Protein AF-A0A972QVD1-F1 (afdb_monomer_lite)

Sequence (262 aa):
MNQEILQELKSWFVEYVATFKTGKADYDGDIVLKEDHTKRVCQEMLYIGENLDLTKSDLQLAEVMALFHDVGRFEQYARYGTFADRVSVNHAEFGVQILKEKQTLNNLGNEDQELIFRAIAYHNRQFLPKDESERCLYFSKLLRDADKLDIWKVFTDSYIDGANLSKAVIHGLQDTSGISDTLYNDLIRGNVANYADAKNLNDFKLLQTGWVYDVNFIPTFRRIQERGYLIATRNALPQSAQIDEIFKVTESYLKAHIQNVQ

Foldseek 3Di:
DDVVLLVLLVVVLVVLLVVLDDVDCVLVVVSVLVQVLLVQLLVQLLLQCVVVVHDPVVNSLLSSLSNQLQSLVSVQCVVPVAPQCVVTNDSLLSSLVVCVVVVSCVVDDPVSNVLSSLLSNLLPDLDDDPPDDPSSVVSNLSSNLSSLLSLLVVVLVCLVVVPDDDCRNLVVFAADDDEFPQLLVQLLVLHQDDPVRQRHPLNVLSNSLSCLSSRDGLSSLVSCVVVVSLVSSLVSHDDDPSSVSSSVSSVVSSVVSNVVPD

Secondary structure (DSSP, 8-state):
--HHHHHHHHHHHHHHHHTT--S-HHHHHHHHHHHHHHHHHHHHHHHHHHTTT--HHHHHHHHHHHHHTTHHHHHHHHHHS---GGGS--HHHHHHHHHHHTTTTTTS-HHHHHHHHHHHHHTT-SS--SSS-HHHHHHHHHHHHHHHHHHHHHHHHHHHHT----TTTTTT-B--S---HHHHHHHHTTPPPPGGG--BHHHHHHHHHHGGGG---HHHHHHHHHHTHHHHHHHTS---HHHHHHHHHHHHHHHHHHHTT-

Structure (mmCIF, N/CA/C/O backbone):
data_AF-A0A972QVD1-F1
#
_entry.id   AF-A0A972QVD1-F1
#
loop_
_atom_site.group_PDB
_atom_site.id
_atom_site.type_symbol
_atom_site.label_atom_id
_atom_site.label_alt_id
_atom_site.label_comp_id
_atom_site.label_asym_id
_atom_site.label_entity_id
_atom_site.label_seq_id
_atom_site.pdbx_PDB_ins_code
_atom_site.Cartn_x
_atom_site.Cartn_y
_atom_site.Cartn_z
_atom_site.occupancy
_atom_site.B_iso_or_equiv
_atom_site.auth_seq_id
_atom_site.auth_comp_id
_atom_site.auth_asym_id
_atom_site.auth_atom_id
_atom_site.pdbx_PDB_model_num
ATOM 1 N N . MET A 1 1 ? -9.506 11.525 18.978 1.00 82.06 1 MET A N 1
ATOM 2 C CA . MET A 1 1 ? -9.427 10.204 19.650 1.00 82.06 1 MET A CA 1
ATOM 3 C C . MET A 1 1 ? -8.487 10.287 20.858 1.00 82.06 1 MET A C 1
ATOM 5 O O . MET A 1 1 ? -7.487 10.990 20.777 1.00 82.06 1 MET A O 1
ATOM 9 N N . ASN A 1 2 ? -8.783 9.652 21.999 1.00 83.12 2 ASN A N 1
ATOM 10 C CA . ASN A 1 2 ? -7.832 9.635 23.127 1.00 83.12 2 ASN A CA 1
ATOM 11 C C . ASN A 1 2 ? -6.737 8.562 22.899 1.00 83.12 2 ASN A C 1
ATOM 13 O O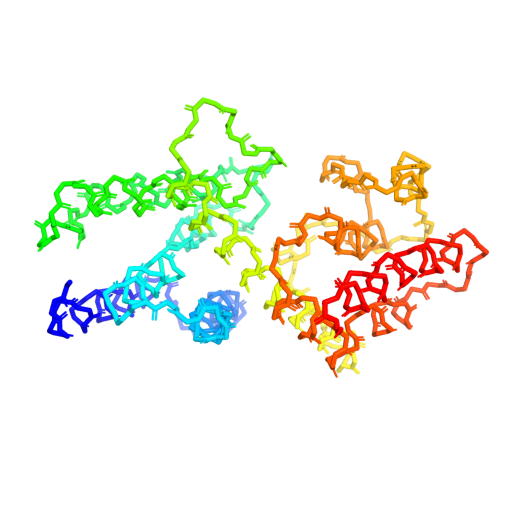 . ASN A 1 2 ? -6.857 7.720 22.012 1.00 83.12 2 ASN A O 1
ATOM 17 N N . GLN A 1 3 ? -5.630 8.614 23.650 1.00 86.69 3 GLN A N 1
ATOM 18 C CA . GLN A 1 3 ? -4.538 7.637 23.484 1.00 86.69 3 GLN A CA 1
ATOM 19 C C . GLN A 1 3 ? -4.921 6.219 23.922 1.00 86.69 3 GLN A C 1
ATOM 21 O O . GLN A 1 3 ? -4.362 5.264 23.399 1.00 86.69 3 GLN A O 1
ATOM 26 N N . GLU A 1 4 ? -5.861 6.090 24.854 1.00 92.12 4 GLU A N 1
ATOM 27 C CA . GLU A 1 4 ? -6.334 4.806 25.370 1.00 92.12 4 GLU A CA 1
ATOM 28 C C . GLU A 1 4 ? -7.036 3.989 24.280 1.00 92.12 4 GLU A C 1
ATOM 30 O O . GLU A 1 4 ? -6.610 2.871 24.008 1.00 92.12 4 GLU A O 1
ATOM 35 N N . ILE A 1 5 ? -7.982 4.593 23.547 1.00 94.00 5 ILE A N 1
ATOM 36 C CA . ILE A 1 5 ? -8.668 3.940 22.420 1.00 94.00 5 ILE A CA 1
ATOM 37 C C . ILE A 1 5 ? -7.660 3.475 21.364 1.00 94.00 5 ILE A C 1
ATOM 39 O O . ILE A 1 5 ? -7.741 2.355 20.875 1.00 94.00 5 ILE A O 1
ATOM 43 N N . LEU A 1 6 ? -6.665 4.299 21.024 1.00 94.38 6 LEU A N 1
ATOM 44 C CA . LEU A 1 6 ? -5.639 3.896 20.058 1.00 94.38 6 LEU A CA 1
ATOM 45 C C . LEU A 1 6 ? -4.852 2.659 20.529 1.00 94.38 6 LEU A C 1
ATOM 47 O O . LEU A 1 6 ? -4.515 1.806 19.710 1.00 94.38 6 LEU A O 1
ATOM 51 N N . GLN A 1 7 ? -4.560 2.545 21.828 1.00 95.69 7 GLN A N 1
ATOM 52 C CA . GLN A 1 7 ? -3.888 1.361 22.367 1.00 95.69 7 GLN A CA 1
ATOM 53 C C . GLN A 1 7 ? -4.800 0.134 22.384 1.00 95.69 7 GLN A C 1
ATOM 55 O O . GLN A 1 7 ? -4.336 -0.956 22.062 1.00 95.69 7 GLN A O 1
ATOM 60 N N . GLU A 1 8 ? -6.090 0.294 22.681 1.00 96.81 8 GLU A N 1
ATOM 61 C CA . GLU A 1 8 ? -7.075 -0.789 22.562 1.00 96.81 8 GLU A CA 1
ATOM 62 C C . GLU A 1 8 ? -7.139 -1.331 21.127 1.00 96.81 8 GLU A C 1
ATOM 64 O O . GLU A 1 8 ? -7.083 -2.542 20.919 1.00 96.81 8 GLU A O 1
ATOM 69 N N . LEU A 1 9 ? -7.166 -0.443 20.128 1.00 98.00 9 LEU A N 1
ATOM 70 C CA . LEU A 1 9 ? -7.178 -0.819 18.710 1.00 98.00 9 LEU A CA 1
ATOM 71 C C . LEU A 1 9 ? -5.895 -1.556 18.291 1.00 98.00 9 LEU A C 1
ATOM 73 O O . LEU A 1 9 ? -5.957 -2.529 17.537 1.00 98.00 9 LEU A O 1
ATOM 77 N N . LYS A 1 10 ? -4.733 -1.140 18.810 1.00 97.88 10 LYS A N 1
ATOM 78 C CA . LYS A 1 10 ? -3.449 -1.832 18.594 1.00 97.88 10 LYS A CA 1
ATOM 79 C C . LYS A 1 10 ? -3.429 -3.217 19.228 1.00 97.88 10 LYS A C 1
ATOM 81 O O . LYS A 1 10 ? -3.010 -4.168 18.570 1.00 97.88 10 LYS A O 1
ATOM 86 N N . SER A 1 11 ? -3.907 -3.344 20.463 1.00 98.00 11 SER A N 1
ATOM 87 C CA . SER A 1 11 ? -4.034 -4.639 21.138 1.00 98.00 11 SER A CA 1
ATOM 88 C C . SER A 1 11 ? -4.968 -5.569 20.367 1.00 98.00 11 SER A C 1
ATOM 90 O O . SER A 1 11 ? -4.592 -6.705 20.086 1.00 98.00 11 SER A O 1
ATOM 92 N N . TRP A 1 12 ? -6.121 -5.061 19.916 1.00 98.38 12 TRP A N 1
ATOM 93 C CA . TRP A 1 12 ? -7.054 -5.825 19.090 1.00 98.38 12 TRP A CA 1
ATOM 94 C C . TRP A 1 12 ? -6.395 -6.337 17.806 1.00 98.38 12 TRP A C 1
ATOM 96 O O . TRP A 1 12 ? -6.563 -7.504 17.461 1.00 98.38 12 TRP A O 1
ATOM 106 N N . PHE A 1 13 ? -5.614 -5.501 17.108 1.00 98.62 13 PHE A N 1
ATOM 107 C CA . PHE A 1 13 ? -4.910 -5.921 15.892 1.00 98.62 13 PHE A CA 1
ATOM 108 C C . PHE A 1 13 ? -3.944 -7.078 16.170 1.00 98.62 13 PHE A C 1
ATOM 110 O O . PHE A 1 13 ? -3.954 -8.079 15.457 1.00 98.62 13 PHE A O 1
ATOM 117 N N . VAL A 1 14 ? -3.134 -6.962 17.227 1.00 98.25 14 VAL A N 1
ATOM 118 C CA . VAL A 1 14 ? -2.168 -8.001 17.614 1.00 98.25 14 VAL A CA 1
ATOM 119 C C . VAL A 1 14 ? -2.876 -9.311 17.958 1.00 98.25 14 VAL A C 1
ATOM 121 O O . VAL A 1 14 ? -2.468 -10.371 17.480 1.00 98.25 14 VAL A O 1
ATOM 124 N N . GLU A 1 15 ? -3.950 -9.248 18.746 1.00 98.38 15 GLU A N 1
ATOM 125 C CA . GLU A 1 15 ? -4.756 -10.418 19.105 1.00 98.38 15 GLU A CA 1
ATOM 126 C C . GLU A 1 15 ? -5.403 -11.058 17.875 1.00 98.38 15 GLU A C 1
ATOM 128 O O . GLU A 1 15 ? -5.340 -12.276 17.712 1.00 98.38 15 GLU A O 1
ATOM 133 N N . TYR A 1 16 ? -5.961 -10.246 16.974 1.00 98.50 16 TYR A N 1
ATOM 134 C CA . TYR A 1 16 ? -6.557 -10.706 15.725 1.00 98.50 16 TYR A CA 1
ATOM 135 C C . TYR A 1 16 ? -5.535 -11.443 14.853 1.00 98.50 16 TYR A C 1
ATOM 137 O O . TYR A 1 16 ? -5.772 -12.591 14.474 1.00 98.50 16 TYR A O 1
ATOM 145 N N . VAL A 1 17 ? -4.367 -10.845 14.592 1.00 98.06 17 VAL A N 1
ATOM 146 C CA . VAL A 1 17 ? -3.305 -11.467 13.781 1.00 98.06 17 VAL A CA 1
ATOM 147 C C . VAL A 1 17 ? -2.786 -12.755 14.420 1.00 98.06 17 VAL A C 1
ATOM 149 O O . VAL A 1 17 ? -2.522 -13.731 13.715 1.00 98.06 17 VAL A O 1
ATOM 152 N N . ALA A 1 18 ? -2.678 -12.802 15.751 1.00 97.62 18 ALA A N 1
ATOM 153 C CA . ALA A 1 18 ? -2.224 -13.993 16.464 1.00 97.62 18 ALA A CA 1
ATOM 154 C C . ALA A 1 18 ? -3.114 -15.219 16.201 1.00 97.62 18 ALA A C 1
ATOM 156 O O . ALA A 1 18 ? -2.595 -16.334 16.166 1.00 97.62 18 ALA A O 1
ATOM 157 N N . THR A 1 19 ? -4.414 -15.031 15.938 1.00 98.00 19 THR A N 1
ATOM 158 C CA . THR A 1 19 ? -5.331 -16.142 15.620 1.00 98.00 19 THR A CA 1
ATOM 159 C C . THR A 1 19 ? -5.003 -16.865 14.311 1.00 98.00 19 THR A C 1
ATOM 161 O O . THR A 1 19 ? -5.412 -18.010 14.128 1.00 98.00 19 THR A O 1
ATOM 164 N N . PHE A 1 20 ? -4.231 -16.233 13.422 1.00 97.44 20 PHE A N 1
ATOM 165 C CA . PHE A 1 20 ? -3.825 -16.809 12.141 1.00 97.44 20 PHE A CA 1
ATOM 166 C C . PHE A 1 20 ? -2.491 -17.547 12.204 1.00 97.44 20 PHE A C 1
ATOM 168 O O . PHE A 1 20 ? -2.151 -18.248 11.256 1.00 97.44 20 PHE A O 1
ATOM 175 N N . LYS A 1 21 ? -1.725 -17.414 13.290 1.00 95.69 21 LYS A N 1
ATOM 176 C CA . LYS A 1 21 ? -0.438 -18.100 13.437 1.00 95.69 21 LYS A CA 1
ATOM 177 C C . LYS A 1 21 ? -0.663 -19.549 13.855 1.00 95.69 21 LYS A C 1
ATOM 179 O O . LYS A 1 21 ? -1.390 -19.841 14.801 1.00 95.69 21 LYS A O 1
ATOM 184 N N . THR A 1 22 ? -0.021 -20.465 13.144 1.00 92.75 22 THR A N 1
ATOM 185 C CA . THR A 1 22 ? -0.213 -21.916 13.281 1.00 92.75 22 THR A CA 1
ATOM 186 C C . THR A 1 22 ? 0.949 -22.614 13.986 1.00 92.75 22 THR A C 1
ATOM 188 O O . THR A 1 22 ? 0.848 -23.797 14.315 1.00 92.75 22 THR A O 1
ATOM 191 N N . GLY A 1 23 ? 2.069 -21.913 14.188 1.00 91.88 23 GLY A N 1
ATOM 192 C CA . GLY A 1 23 ? 3.334 -22.469 14.665 1.00 91.88 23 GLY A CA 1
ATOM 193 C C . GLY A 1 23 ? 4.166 -23.139 13.566 1.00 91.88 23 GLY A C 1
ATOM 194 O O . GLY A 1 23 ? 5.236 -23.676 13.853 1.00 91.88 23 GLY A O 1
ATOM 195 N N . LYS A 1 24 ? 3.701 -23.135 12.308 1.00 90.69 24 LYS A N 1
ATOM 196 C CA . LYS A 1 24 ? 4.432 -23.687 11.159 1.00 90.69 24 LYS A CA 1
ATOM 197 C C . LYS A 1 24 ? 5.166 -22.565 10.439 1.00 90.69 24 LYS A C 1
ATOM 199 O O . LYS A 1 24 ? 4.522 -21.722 9.823 1.00 90.69 24 LYS A O 1
ATOM 204 N N . ALA A 1 25 ? 6.497 -22.601 10.472 1.00 87.94 25 ALA A N 1
ATOM 205 C CA . ALA A 1 25 ? 7.352 -21.531 9.951 1.00 87.94 25 ALA A CA 1
ATOM 206 C C . ALA A 1 25 ? 7.004 -21.101 8.513 1.00 87.94 25 ALA A C 1
ATOM 208 O O . ALA A 1 25 ? 6.874 -19.908 8.260 1.00 87.94 25 ALA A O 1
ATOM 209 N N . ASP A 1 26 ? 6.783 -22.054 7.601 1.00 83.00 26 ASP A N 1
ATOM 210 C CA . ASP A 1 26 ? 6.508 -21.744 6.190 1.00 83.00 26 ASP A CA 1
ATOM 211 C C . ASP A 1 26 ? 5.188 -20.982 5.988 1.00 83.00 26 ASP A C 1
ATOM 213 O O . ASP A 1 26 ? 5.115 -20.080 5.162 1.00 83.00 26 ASP A O 1
ATOM 217 N N . TYR A 1 27 ? 4.142 -21.329 6.746 1.00 90.56 27 TYR A N 1
ATOM 218 C CA . TYR A 1 27 ? 2.847 -20.645 6.666 1.00 90.56 27 TYR A CA 1
ATOM 219 C C . TYR A 1 27 ? 2.885 -19.313 7.421 1.00 90.56 27 TYR A C 1
ATOM 221 O O . TYR A 1 27 ? 2.444 -18.283 6.911 1.00 90.56 27 TYR A O 1
ATOM 229 N N . ASP A 1 28 ? 3.437 -19.332 8.635 1.00 95.06 28 ASP A N 1
ATOM 230 C CA . ASP A 1 28 ? 3.484 -18.169 9.515 1.00 95.06 28 ASP A CA 1
ATOM 231 C C . ASP A 1 28 ? 4.397 -17.070 8.948 1.00 95.06 28 ASP A C 1
ATOM 233 O O . ASP A 1 28 ? 4.190 -15.905 9.269 1.00 95.06 28 ASP A O 1
ATOM 237 N N . GLY A 1 29 ? 5.353 -17.402 8.072 1.00 95.19 29 GLY A N 1
ATOM 238 C CA . GLY A 1 29 ? 6.207 -16.429 7.389 1.00 95.19 29 GLY A CA 1
ATOM 239 C C . GLY A 1 29 ? 5.419 -15.382 6.594 1.00 95.19 29 GLY A C 1
ATOM 240 O O . GLY A 1 29 ? 5.702 -14.192 6.712 1.00 95.19 29 GLY A O 1
ATOM 241 N N . ASP A 1 30 ? 4.381 -15.792 5.858 1.00 95.31 30 ASP A N 1
ATOM 242 C CA . ASP A 1 30 ? 3.529 -14.867 5.094 1.00 95.31 30 ASP A CA 1
ATOM 243 C C . ASP A 1 30 ? 2.636 -14.013 6.011 1.00 95.31 30 ASP A C 1
ATOM 245 O O . ASP A 1 30 ? 2.423 -12.825 5.755 1.00 95.31 30 ASP A O 1
ATOM 249 N N . ILE A 1 31 ? 2.159 -14.592 7.118 1.00 97.44 31 ILE A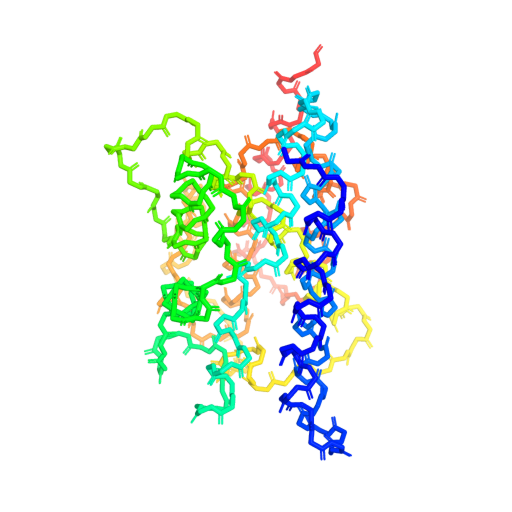 N 1
ATOM 250 C CA . ILE A 1 31 ? 1.401 -13.867 8.149 1.00 97.44 31 ILE A CA 1
ATOM 251 C C . ILE A 1 31 ? 2.284 -12.811 8.823 1.00 97.44 31 ILE A C 1
ATOM 253 O O . ILE A 1 31 ? 1.871 -11.662 8.965 1.00 97.44 31 ILE A O 1
ATOM 257 N N . VAL A 1 32 ? 3.507 -13.181 9.210 1.00 97.31 32 VAL A N 1
ATOM 258 C CA . VAL A 1 32 ? 4.482 -12.278 9.839 1.00 97.31 32 VAL A CA 1
ATOM 259 C C . VAL A 1 32 ? 4.901 -11.177 8.870 1.00 97.31 32 VAL A C 1
ATOM 261 O O . VAL A 1 32 ? 4.936 -10.015 9.263 1.00 97.31 32 VAL A O 1
ATOM 264 N N . LEU A 1 33 ? 5.127 -11.499 7.592 1.00 96.94 33 LEU A N 1
ATOM 265 C CA . LEU A 1 33 ? 5.431 -10.496 6.571 1.00 96.94 33 LEU A CA 1
ATOM 266 C C . LEU A 1 33 ? 4.322 -9.442 6.480 1.00 96.94 33 LEU A C 1
ATOM 268 O O . LEU A 1 33 ? 4.629 -8.251 6.412 1.00 96.94 33 LEU A O 1
ATOM 272 N N . LYS A 1 34 ? 3.047 -9.854 6.526 1.00 98.00 34 LYS A N 1
ATOM 273 C CA . LYS A 1 34 ? 1.898 -8.935 6.511 1.00 98.00 34 LYS A CA 1
ATOM 274 C C . LYS A 1 34 ? 1.704 -8.157 7.811 1.00 98.00 34 LYS A C 1
ATOM 276 O O . LYS A 1 34 ? 1.347 -6.977 7.773 1.00 98.00 34 LYS A O 1
ATOM 281 N N . GLU A 1 35 ? 1.989 -8.771 8.952 1.00 98.50 35 GLU A N 1
ATOM 282 C CA . GLU A 1 35 ? 2.008 -8.078 10.240 1.00 98.50 35 GLU A CA 1
ATOM 283 C C . GLU A 1 35 ? 3.078 -6.977 10.262 1.00 98.50 35 GLU A C 1
ATOM 285 O O . GLU A 1 35 ? 2.801 -5.833 10.624 1.00 98.50 35 GLU A O 1
ATOM 290 N N . ASP A 1 36 ? 4.297 -7.300 9.834 1.00 98.44 36 ASP A N 1
ATOM 291 C CA . ASP A 1 36 ? 5.403 -6.350 9.827 1.00 98.44 36 ASP A CA 1
ATOM 292 C C . ASP A 1 36 ? 5.237 -5.286 8.741 1.00 98.44 36 ASP A C 1
ATOM 294 O O . ASP A 1 36 ? 5.606 -4.133 8.961 1.00 98.44 36 ASP A O 1
ATOM 298 N N . HIS A 1 37 ? 4.624 -5.642 7.611 1.00 98.56 37 HIS A N 1
ATOM 299 C CA . HIS A 1 37 ? 4.164 -4.683 6.612 1.00 98.56 37 HIS A CA 1
ATOM 300 C C . HIS A 1 37 ? 3.222 -3.654 7.233 1.00 98.56 37 HIS A C 1
ATOM 302 O O . HIS A 1 37 ? 3.509 -2.462 7.184 1.00 98.56 37 HIS A O 1
ATOM 308 N N . THR A 1 38 ? 2.181 -4.098 7.940 1.00 98.81 38 THR A N 1
ATOM 309 C CA . THR A 1 38 ? 1.240 -3.190 8.613 1.00 98.81 38 THR A CA 1
ATOM 310 C C . THR A 1 38 ? 1.958 -2.242 9.580 1.00 98.81 38 THR A C 1
ATOM 312 O O . THR A 1 38 ? 1.721 -1.036 9.561 1.00 98.81 38 THR A O 1
ATOM 315 N N . LYS A 1 39 ? 2.904 -2.752 10.385 1.00 98.75 39 LYS A N 1
ATOM 316 C CA . LYS A 1 39 ? 3.697 -1.917 11.309 1.00 98.75 39 LYS A CA 1
ATOM 317 C C . LYS A 1 39 ? 4.505 -0.846 10.575 1.00 98.75 39 LYS A C 1
ATOM 319 O O . LYS A 1 39 ? 4.569 0.289 11.046 1.00 98.75 39 LYS A O 1
ATOM 324 N N . ARG A 1 40 ? 5.128 -1.189 9.445 1.00 98.81 40 ARG A N 1
ATOM 325 C CA . ARG A 1 40 ? 5.909 -0.238 8.643 1.00 98.81 40 ARG A CA 1
ATOM 326 C C . ARG A 1 40 ? 5.011 0.758 7.910 1.00 98.81 40 ARG A C 1
ATOM 328 O O . ARG A 1 40 ? 5.337 1.939 7.906 1.00 98.81 40 ARG A O 1
ATOM 335 N N . VAL A 1 41 ? 3.842 0.344 7.416 1.00 98.88 41 VAL A N 1
ATOM 336 C CA . VAL A 1 41 ? 2.838 1.266 6.856 1.00 98.88 41 VAL A CA 1
ATOM 337 C C . VAL A 1 41 ? 2.375 2.270 7.911 1.00 98.88 41 VAL A C 1
ATOM 339 O O . VAL A 1 41 ? 2.325 3.458 7.614 1.00 98.88 41 VAL A O 1
ATOM 342 N N . CYS A 1 42 ? 2.143 1.862 9.166 1.00 98.81 42 CYS A N 1
ATOM 343 C CA . CYS A 1 42 ? 1.865 2.813 10.252 1.00 98.81 42 CYS A CA 1
ATOM 344 C C . CYS A 1 42 ? 3.000 3.833 10.444 1.00 98.81 42 CYS A C 1
ATOM 346 O O . CYS A 1 42 ? 2.735 5.017 10.645 1.00 98.81 42 CYS A O 1
ATOM 348 N N . GLN A 1 43 ? 4.262 3.399 10.359 1.00 98.81 43 GLN A N 1
ATOM 349 C CA . GLN A 1 43 ? 5.419 4.294 10.472 1.00 98.81 43 GLN A CA 1
ATOM 350 C C . GLN A 1 43 ? 5.506 5.278 9.298 1.00 98.81 43 GLN A C 1
ATOM 352 O O . GLN A 1 43 ? 5.733 6.464 9.527 1.00 98.81 43 GLN A O 1
ATOM 357 N N . GLU A 1 44 ? 5.302 4.823 8.058 1.00 98.81 44 GLU A N 1
ATOM 358 C CA . GLU A 1 44 ? 5.294 5.712 6.889 1.00 98.81 44 GLU A CA 1
ATOM 359 C C . GLU A 1 44 ? 4.099 6.669 6.914 1.00 98.81 44 GLU A C 1
ATOM 361 O O . GLU A 1 44 ? 4.251 7.843 6.591 1.00 98.81 44 GLU A O 1
ATOM 366 N N . MET A 1 45 ? 2.932 6.203 7.361 1.00 98.69 45 MET A N 1
ATOM 367 C CA . MET A 1 45 ? 1.728 7.018 7.506 1.00 98.69 45 MET A CA 1
ATOM 368 C C . MET A 1 45 ? 1.957 8.186 8.473 1.00 98.69 45 MET A C 1
ATOM 370 O O . MET A 1 45 ? 1.633 9.331 8.151 1.00 98.69 45 MET A O 1
ATOM 374 N N . LEU A 1 46 ? 2.557 7.909 9.637 1.00 98.62 46 LEU A N 1
ATOM 375 C CA . LEU A 1 46 ? 2.925 8.938 10.610 1.00 98.62 46 LEU A CA 1
ATOM 376 C C . LEU A 1 46 ? 4.010 9.865 10.057 1.00 98.62 46 LEU A C 1
ATOM 378 O O . LEU A 1 46 ? 3.855 11.077 10.139 1.00 98.62 46 LEU A O 1
ATOM 382 N N . TYR A 1 47 ? 5.052 9.321 9.423 1.00 98.75 47 TYR A N 1
ATOM 383 C CA . TYR A 1 47 ? 6.117 10.122 8.818 1.00 98.75 47 TYR A CA 1
ATOM 384 C C . TYR A 1 47 ? 5.579 11.105 7.769 1.00 98.75 47 TYR A C 1
ATOM 386 O O . TYR A 1 47 ? 5.905 12.293 7.817 1.00 98.75 47 TYR A O 1
ATOM 394 N N . ILE A 1 48 ? 4.747 10.640 6.828 1.00 98.75 48 ILE A N 1
ATOM 395 C CA . ILE A 1 48 ? 4.165 11.517 5.806 1.00 98.75 48 ILE A CA 1
ATOM 396 C C . ILE A 1 48 ? 3.264 12.555 6.481 1.00 98.75 48 ILE A C 1
ATOM 398 O O . ILE A 1 48 ? 3.387 13.738 6.180 1.00 98.75 48 ILE A O 1
ATOM 402 N N . GLY A 1 49 ? 2.402 12.134 7.414 1.00 98.62 49 GLY A N 1
ATOM 403 C CA . GLY A 1 49 ? 1.491 13.031 8.124 1.00 98.62 49 GLY A CA 1
ATOM 404 C C . GLY A 1 49 ? 2.208 14.128 8.919 1.00 98.62 49 GLY A C 1
ATOM 405 O O . GLY A 1 49 ? 1.813 15.288 8.858 1.00 98.62 49 GLY A O 1
ATOM 406 N N . GLU A 1 50 ? 3.289 13.794 9.621 1.00 98.56 50 GLU A N 1
ATOM 407 C CA . GLU A 1 50 ? 4.101 14.757 10.373 1.00 98.56 50 GLU A CA 1
ATOM 408 C C . GLU A 1 50 ? 4.768 15.778 9.443 1.00 98.56 50 GLU A C 1
ATOM 410 O O . GLU A 1 50 ? 4.785 16.965 9.744 1.00 98.56 50 GLU A O 1
ATOM 415 N N . ASN A 1 51 ? 5.246 15.345 8.272 1.00 98.25 51 ASN A N 1
ATOM 416 C CA . ASN A 1 51 ? 5.835 16.235 7.261 1.00 98.25 51 ASN A CA 1
ATOM 417 C C . ASN A 1 51 ? 4.793 17.033 6.452 1.00 98.25 51 ASN A C 1
ATOM 419 O O . ASN A 1 51 ? 5.163 17.823 5.582 1.00 98.25 51 ASN A O 1
ATOM 423 N N . LEU A 1 52 ? 3.505 16.806 6.709 1.00 98.19 52 LEU A N 1
ATOM 424 C CA . LEU A 1 52 ? 2.377 17.578 6.186 1.00 98.19 52 LEU A CA 1
ATOM 425 C C . LEU A 1 52 ? 1.692 18.402 7.290 1.00 98.19 52 LEU A C 1
ATOM 427 O O . LEU A 1 52 ? 0.603 18.926 7.062 1.00 98.19 52 LEU A O 1
ATOM 431 N N . ASP A 1 53 ? 2.309 18.496 8.475 1.00 98.00 53 ASP A N 1
ATOM 432 C CA . ASP A 1 53 ? 1.808 19.236 9.636 1.00 98.00 53 ASP A CA 1
ATOM 433 C C . ASP A 1 53 ? 0.390 18.815 10.075 1.00 98.00 53 ASP A C 1
ATOM 435 O O . ASP A 1 53 ? -0.410 19.635 10.541 1.00 98.00 53 ASP A O 1
ATOM 439 N N . LEU A 1 54 ? 0.051 17.522 9.943 1.00 98.25 54 LEU A N 1
ATOM 440 C CA . LEU A 1 54 ? -1.231 17.008 10.432 1.00 98.25 54 LEU A CA 1
ATOM 441 C C . LEU A 1 54 ? -1.378 17.250 11.934 1.00 98.25 54 LEU A C 1
ATOM 443 O O . LEU A 1 54 ? -0.449 17.095 12.730 1.00 98.25 54 LEU A O 1
ATOM 447 N N . THR A 1 55 ? -2.608 17.555 12.345 1.00 97.25 55 THR A N 1
ATOM 448 C CA . THR A 1 55 ? -2.926 17.669 13.765 1.00 97.25 55 THR A CA 1
ATOM 449 C C . THR A 1 55 ? -2.727 16.327 14.469 1.00 97.25 55 THR A C 1
ATOM 451 O O . THR A 1 55 ? -2.861 15.259 13.871 1.00 97.25 55 THR A O 1
ATOM 454 N N . LYS A 1 56 ? -2.509 16.354 15.789 1.00 96.12 56 LYS A N 1
ATOM 455 C CA . LYS A 1 56 ? -2.430 15.126 16.596 1.00 96.12 56 LYS A CA 1
ATOM 456 C C . LYS A 1 56 ? -3.645 14.208 16.391 1.00 96.12 56 LYS A C 1
ATOM 458 O O . LYS A 1 56 ? -3.483 12.994 16.366 1.00 96.12 56 LYS A O 1
ATOM 463 N N . SER A 1 57 ? -4.845 14.775 16.244 1.00 95.12 57 SER A N 1
ATOM 464 C CA . SER A 1 57 ? -6.060 13.982 16.020 1.00 95.12 57 SER A CA 1
ATOM 465 C C . SER A 1 57 ? -6.079 13.339 14.633 1.00 95.12 57 SER A C 1
ATOM 467 O O . SER A 1 57 ? -6.483 12.187 14.506 1.00 95.12 57 SER A O 1
ATOM 469 N N . ASP A 1 58 ? -5.620 14.053 13.605 1.00 97.50 58 ASP A N 1
ATOM 470 C CA . ASP A 1 58 ? -5.528 13.518 12.245 1.00 97.50 58 ASP A CA 1
ATOM 471 C C . ASP A 1 58 ? -4.449 12.437 12.129 1.00 97.50 58 ASP A C 1
ATOM 473 O O . ASP A 1 58 ? -4.691 11.412 11.502 1.00 97.50 58 ASP A O 1
ATOM 477 N N . LEU A 1 59 ? -3.299 12.609 12.791 1.00 98.19 59 LEU A N 1
ATOM 478 C CA . LEU A 1 59 ? -2.248 11.585 12.866 1.00 98.19 59 LEU A CA 1
ATOM 479 C C . LEU A 1 59 ? -2.749 10.296 13.520 1.00 98.19 59 LEU A C 1
ATOM 481 O O . LEU A 1 59 ? -2.461 9.199 13.055 1.00 98.19 59 LEU A O 1
ATOM 485 N N . GLN A 1 60 ? -3.546 10.422 14.578 1.00 97.44 60 GLN A N 1
ATOM 486 C CA . GLN A 1 60 ? -4.156 9.278 15.245 1.00 97.44 60 GLN A CA 1
ATOM 487 C C . GLN A 1 60 ? -5.164 8.545 14.343 1.00 97.44 60 GLN A C 1
ATOM 489 O O . GLN A 1 60 ? -5.196 7.317 14.339 1.00 97.44 60 GLN A O 1
ATOM 494 N N . LEU A 1 61 ? -5.976 9.275 13.570 1.00 97.88 61 LEU A N 1
ATOM 495 C CA . LEU A 1 61 ? -6.882 8.675 12.583 1.00 97.88 61 LEU A CA 1
ATOM 496 C C . LEU A 1 61 ? -6.108 7.991 11.453 1.00 97.88 61 LEU A C 1
ATOM 498 O O . LEU A 1 61 ? -6.421 6.857 11.098 1.00 97.88 61 LEU A O 1
ATOM 502 N N . ALA A 1 62 ? -5.075 8.657 10.937 1.00 98.56 62 ALA A N 1
ATOM 503 C CA . ALA A 1 62 ? -4.171 8.122 9.930 1.00 98.56 62 ALA A CA 1
ATOM 504 C C . ALA A 1 62 ? -3.544 6.798 10.392 1.00 98.56 62 ALA A C 1
ATOM 506 O O . ALA A 1 62 ? -3.572 5.809 9.663 1.00 98.56 62 ALA A O 1
ATOM 507 N N . GLU A 1 63 ? -3.044 6.751 11.628 1.00 98.50 63 GLU A N 1
ATOM 508 C CA . GLU A 1 63 ? -2.451 5.546 12.205 1.00 98.50 63 GLU A CA 1
ATOM 509 C C . GLU A 1 63 ? -3.457 4.393 12.309 1.00 98.50 63 GLU A C 1
ATOM 511 O O . GLU A 1 63 ? -3.110 3.260 11.994 1.00 98.50 63 GLU A O 1
ATOM 516 N N . VAL A 1 64 ? -4.714 4.656 12.683 1.00 98.56 64 VAL A N 1
ATOM 517 C CA . VAL A 1 64 ? -5.758 3.614 12.725 1.00 98.56 64 VAL A CA 1
ATOM 518 C C . VAL A 1 64 ? -6.104 3.097 11.331 1.00 98.56 64 VAL A C 1
ATOM 520 O O . VAL A 1 64 ? -6.287 1.893 11.153 1.00 98.56 64 VAL A O 1
ATOM 523 N N . MET A 1 65 ? -6.164 3.976 10.328 1.00 98.81 65 MET A N 1
ATOM 524 C CA . MET A 1 65 ? -6.376 3.563 8.937 1.00 98.81 65 MET A CA 1
ATOM 525 C C . MET A 1 65 ? -5.246 2.651 8.459 1.00 98.81 65 MET A C 1
ATOM 527 O O . MET A 1 65 ? -5.517 1.584 7.914 1.00 98.81 65 MET A O 1
ATOM 531 N N . ALA A 1 66 ? -3.993 3.033 8.719 1.00 98.88 66 ALA A N 1
ATOM 532 C CA . ALA A 1 66 ? -2.821 2.225 8.401 1.00 98.88 66 ALA A CA 1
ATOM 533 C C . ALA A 1 66 ? -2.802 0.895 9.167 1.00 98.88 66 ALA A C 1
ATOM 535 O O . ALA A 1 66 ? -2.511 -0.141 8.580 1.00 98.88 66 ALA A O 1
ATOM 536 N N . LEU A 1 67 ? -3.184 0.887 10.443 1.00 98.81 67 LEU A N 1
ATOM 537 C CA . LEU A 1 67 ? -3.231 -0.324 11.263 1.00 98.81 67 LEU A CA 1
ATOM 538 C C . LEU A 1 67 ? -4.222 -1.358 10.719 1.00 98.81 67 LEU A C 1
ATOM 540 O O . LEU A 1 67 ? -3.999 -2.558 10.853 1.00 98.81 67 LEU A O 1
ATOM 544 N N . PHE A 1 68 ? -5.319 -0.901 10.113 1.00 98.88 68 PHE A N 1
ATOM 545 C CA . PHE A 1 68 ? -6.414 -1.778 9.714 1.00 98.88 68 PHE A CA 1
ATOM 546 C C . PHE A 1 68 ? -6.573 -2.002 8.209 1.00 98.88 68 PHE A C 1
ATOM 548 O O . PHE A 1 68 ? -7.392 -2.839 7.826 1.00 98.88 68 PHE A O 1
ATOM 555 N N . HIS A 1 69 ? -5.799 -1.319 7.358 1.00 98.88 69 HIS A N 1
ATOM 556 C CA . HIS A 1 69 ? -5.979 -1.386 5.902 1.00 98.88 69 HIS A CA 1
ATOM 557 C C . HIS A 1 69 ? -5.929 -2.816 5.341 1.00 98.88 69 HIS A C 1
ATOM 559 O O . HIS A 1 69 ? -6.769 -3.186 4.522 1.00 98.88 69 HIS A O 1
ATOM 565 N N . ASP A 1 70 ? -5.012 -3.635 5.861 1.00 98.62 70 ASP A N 1
ATOM 566 C CA . ASP A 1 70 ? -4.742 -4.995 5.393 1.00 98.62 70 ASP A CA 1
ATOM 567 C C . ASP A 1 70 ? -5.351 -6.081 6.312 1.00 98.62 70 ASP A C 1
ATOM 569 O O . ASP A 1 70 ? -5.032 -7.262 6.181 1.00 98.62 70 ASP A O 1
ATOM 573 N N . VAL A 1 71 ? -6.287 -5.741 7.218 1.00 98.62 71 VAL A N 1
ATOM 574 C CA . VAL A 1 71 ? -6.978 -6.721 8.102 1.00 98.62 71 VAL A CA 1
ATOM 575 C C . VAL A 1 71 ? -7.620 -7.868 7.316 1.00 98.62 71 VAL A C 1
ATOM 577 O O . VAL A 1 71 ? -7.630 -9.017 7.770 1.00 98.62 71 VAL A O 1
ATOM 580 N N . GLY A 1 72 ? -8.117 -7.578 6.112 1.00 98.69 72 GLY A N 1
ATOM 581 C CA . GLY A 1 72 ? -8.682 -8.586 5.220 1.00 98.69 72 GLY A CA 1
ATOM 582 C C . GLY A 1 72 ? -7.661 -9.597 4.691 1.00 98.69 72 GLY A C 1
ATOM 583 O O . GLY A 1 72 ? -8.058 -10.706 4.341 1.00 98.69 72 GLY A O 1
ATOM 584 N N . ARG A 1 73 ? -6.356 -9.277 4.664 1.00 98.56 73 ARG A N 1
ATOM 585 C CA . ARG A 1 73 ? -5.301 -10.172 4.148 1.00 98.56 73 ARG A CA 1
ATOM 586 C C . ARG A 1 73 ? -5.141 -11.438 4.961 1.00 98.56 73 ARG A C 1
ATOM 588 O O . ARG A 1 73 ? -4.894 -12.491 4.384 1.00 98.56 73 ARG A O 1
ATOM 595 N N . PHE A 1 74 ? -5.274 -11.342 6.279 1.00 98.44 74 PHE A N 1
ATOM 596 C CA . PHE A 1 74 ? -5.077 -12.483 7.169 1.00 98.44 74 PHE A CA 1
ATOM 597 C C . PHE A 1 74 ? -6.142 -13.557 6.921 1.00 98.44 74 PHE A C 1
ATOM 599 O O . PHE A 1 74 ? -5.821 -14.718 6.669 1.00 98.44 74 PHE A O 1
ATOM 606 N N . GLU A 1 75 ? -7.406 -13.141 6.854 1.00 98.19 75 GLU A N 1
ATOM 607 C CA . GLU A 1 75 ? -8.527 -14.028 6.547 1.00 98.19 75 GLU A CA 1
ATOM 608 C C . GLU A 1 75 ? -8.527 -14.464 5.069 1.00 98.19 75 GLU A C 1
ATOM 610 O O . GLU A 1 75 ? -8.821 -15.619 4.765 1.00 98.19 75 GLU A O 1
ATOM 615 N N . GLN A 1 76 ? -8.146 -13.579 4.137 1.00 98.50 76 GLN A N 1
ATOM 616 C CA . GLN A 1 76 ? -7.955 -13.931 2.725 1.00 98.50 76 GLN A CA 1
ATOM 617 C C . GLN A 1 76 ? -6.923 -15.058 2.581 1.00 98.50 76 GLN A C 1
ATOM 619 O O . GLN A 1 76 ? -7.188 -16.054 1.909 1.00 98.50 76 GLN A O 1
ATOM 624 N N . TYR A 1 77 ? -5.770 -14.941 3.236 1.00 97.75 77 TYR A N 1
ATOM 625 C CA . TYR A 1 77 ? -4.730 -15.959 3.165 1.00 97.75 77 TYR A CA 1
ATOM 626 C C . TYR A 1 77 ? -5.162 -17.266 3.827 1.00 97.75 77 TYR A C 1
ATOM 628 O O . TYR A 1 77 ? -5.007 -18.326 3.225 1.00 97.75 77 TYR A O 1
ATOM 636 N N . ALA A 1 78 ? -5.799 -17.203 4.997 1.00 97.06 78 ALA A N 1
ATOM 637 C CA . ALA A 1 78 ? -6.309 -18.391 5.676 1.00 97.06 78 ALA A CA 1
ATOM 638 C C . ALA A 1 78 ? -7.343 -19.166 4.843 1.00 97.06 78 ALA A C 1
ATOM 640 O O . ALA A 1 78 ? -7.356 -20.396 4.862 1.00 97.06 78 ALA A O 1
ATOM 641 N N . ARG A 1 79 ? -8.200 -18.459 4.092 1.00 97.00 79 ARG A N 1
ATOM 642 C CA . ARG A 1 79 ? -9.246 -19.078 3.261 1.00 97.00 79 ARG A CA 1
ATOM 643 C C . ARG A 1 79 ? -8.757 -19.534 1.892 1.00 97.00 79 ARG A C 1
ATOM 645 O O . ARG A 1 79 ? -9.215 -20.565 1.406 1.00 97.00 79 ARG A O 1
ATOM 652 N N . TYR A 1 80 ? -7.878 -18.763 1.255 1.00 96.62 80 TYR A N 1
ATOM 653 C CA . TYR A 1 80 ? -7.548 -18.932 -0.165 1.00 96.62 80 TYR A CA 1
ATOM 654 C C . TYR A 1 80 ? -6.075 -19.270 -0.431 1.00 96.62 80 TYR A C 1
ATOM 656 O O . TYR A 1 80 ? -5.732 -19.615 -1.560 1.00 96.62 80 TYR A O 1
ATOM 664 N N . GLY A 1 81 ? -5.192 -19.169 0.567 1.00 94.88 81 GLY A N 1
ATOM 665 C CA . GLY A 1 81 ? -3.758 -19.445 0.426 1.00 94.88 81 GLY A CA 1
ATOM 666 C C . GLY A 1 81 ? -3.018 -18.474 -0.502 1.00 94.88 81 GLY A C 1
ATOM 667 O O . GLY A 1 81 ? -1.974 -18.814 -1.055 1.00 94.88 81 GLY A O 1
ATOM 668 N N . THR A 1 82 ? -3.568 -17.280 -0.739 1.00 95.12 82 THR A N 1
ATOM 669 C CA . THR A 1 82 ? -2.993 -16.271 -1.638 1.00 95.12 82 THR A CA 1
ATOM 670 C C . THR A 1 82 ? -3.400 -14.856 -1.230 1.00 95.12 82 THR A C 1
ATOM 672 O O . THR A 1 82 ? -4.473 -14.668 -0.663 1.00 95.12 82 THR A O 1
ATOM 675 N N . PHE A 1 83 ? -2.577 -13.860 -1.574 1.00 96.00 83 PHE A N 1
ATOM 676 C CA . PHE A 1 83 ? -2.920 -12.434 -1.485 1.00 96.00 83 PHE A CA 1
ATOM 677 C C . PHE A 1 83 ? -3.411 -11.858 -2.830 1.00 96.00 83 PHE A C 1
ATOM 679 O O . PHE A 1 83 ? -3.632 -10.659 -2.979 1.00 96.00 83 PHE A O 1
ATOM 686 N N . ALA A 1 84 ? -3.590 -12.689 -3.856 1.00 94.00 84 ALA A N 1
ATOM 687 C CA . ALA A 1 84 ? -4.050 -12.217 -5.154 1.00 94.00 84 ALA A CA 1
ATOM 688 C C . ALA A 1 84 ? -5.578 -12.014 -5.162 1.00 94.00 84 ALA A C 1
ATOM 690 O O . ALA A 1 84 ? -6.339 -12.970 -5.336 1.00 94.00 84 ALA A O 1
ATOM 691 N N . ASP A 1 85 ? -6.034 -10.764 -5.044 1.00 94.94 85 ASP A N 1
ATOM 692 C CA . ASP A 1 85 ? -7.464 -10.401 -5.023 1.00 94.94 85 ASP A CA 1
ATOM 693 C C . ASP A 1 85 ? -8.236 -10.949 -6.233 1.00 94.94 85 ASP A C 1
ATOM 695 O O . ASP A 1 85 ? -9.331 -11.484 -6.087 1.00 94.94 85 ASP A O 1
ATOM 699 N N . ARG A 1 86 ? -7.630 -10.899 -7.429 1.00 91.12 86 ARG A N 1
ATOM 700 C CA . ARG A 1 86 ? -8.250 -11.327 -8.700 1.00 91.12 86 ARG A CA 1
ATOM 701 C C . ARG A 1 86 ? -8.694 -12.796 -8.740 1.00 91.12 86 ARG A C 1
ATOM 703 O O . ARG A 1 86 ? -9.527 -13.148 -9.566 1.00 91.12 86 ARG A O 1
ATOM 710 N N . VAL A 1 87 ? -8.088 -13.657 -7.922 1.00 92.50 87 VAL A N 1
ATOM 711 C CA . VAL A 1 87 ? -8.424 -15.091 -7.836 1.00 92.50 87 VAL A CA 1
ATOM 712 C C . VAL A 1 87 ? -9.028 -15.463 -6.479 1.00 92.50 87 VAL A C 1
ATOM 714 O O . VAL A 1 87 ? -9.263 -16.640 -6.225 1.00 92.50 87 VAL A O 1
ATOM 717 N N . SER A 1 88 ? -9.250 -14.480 -5.600 1.00 96.06 88 SER A N 1
ATOM 718 C CA . SER A 1 88 ? -9.773 -14.680 -4.248 1.00 96.06 88 SER A CA 1
ATOM 719 C C . SER A 1 88 ? -10.870 -13.654 -3.931 1.00 96.06 88 SER A C 1
ATOM 721 O O . SER A 1 88 ? -11.956 -13.730 -4.500 1.00 96.06 88 SER A O 1
ATOM 723 N N . VAL A 1 89 ? -10.608 -12.704 -3.031 1.00 97.50 89 VAL A N 1
ATOM 724 C CA . VAL A 1 89 ? -11.527 -11.649 -2.589 1.00 97.50 89 VAL A CA 1
ATOM 725 C C . VAL A 1 89 ? -10.803 -10.302 -2.552 1.00 97.50 89 VAL A C 1
ATOM 727 O O . VAL A 1 89 ? -9.598 -10.255 -2.310 1.00 97.50 89 VAL A O 1
ATOM 730 N N . ASN A 1 90 ? -11.530 -9.202 -2.765 1.00 97.94 90 ASN A N 1
ATOM 731 C CA . ASN A 1 90 ? -11.007 -7.860 -2.511 1.00 97.94 90 ASN A CA 1
ATOM 732 C C . ASN A 1 90 ? -10.728 -7.701 -1.006 1.00 97.94 90 ASN A C 1
ATOM 734 O O . ASN A 1 90 ? -11.656 -7.619 -0.200 1.00 97.94 90 ASN A O 1
ATOM 738 N N . HIS A 1 91 ? -9.451 -7.666 -0.627 1.00 98.50 91 HIS A N 1
ATOM 739 C CA . HIS A 1 91 ? -9.040 -7.626 0.776 1.00 98.50 91 HIS A CA 1
ATOM 740 C C . HIS A 1 91 ? -9.441 -6.332 1.495 1.00 98.50 91 HIS A C 1
ATOM 742 O O . HIS A 1 91 ? -9.718 -6.380 2.690 1.00 98.50 91 HIS A O 1
ATOM 748 N N . ALA A 1 92 ? -9.504 -5.198 0.795 1.00 98.56 92 ALA A N 1
ATOM 749 C CA . ALA A 1 92 ? -9.864 -3.914 1.383 1.00 98.56 92 ALA A CA 1
ATOM 750 C C . ALA A 1 92 ? -11.337 -3.902 1.813 1.00 98.56 92 ALA A C 1
ATOM 752 O O . ALA A 1 92 ? -11.669 -3.595 2.958 1.00 98.56 92 ALA A O 1
ATOM 753 N N . GLU A 1 93 ? -12.227 -4.312 0.908 1.00 98.50 93 GLU A N 1
ATOM 754 C CA . GLU A 1 93 ? -13.661 -4.429 1.192 1.00 98.50 93 GLU A CA 1
ATOM 755 C C . GLU A 1 93 ? -13.926 -5.509 2.246 1.00 98.50 93 GLU A C 1
ATOM 757 O O . GLU A 1 93 ? -14.730 -5.309 3.160 1.00 98.50 93 GLU A O 1
ATOM 762 N N . PHE A 1 94 ? -13.190 -6.622 2.174 1.00 98.56 94 PHE A N 1
ATOM 763 C CA . PHE A 1 94 ? -13.296 -7.691 3.157 1.00 98.56 94 PHE A CA 1
ATOM 764 C C . PHE A 1 94 ? -12.810 -7.261 4.550 1.00 98.56 94 PHE A C 1
ATOM 766 O O . PHE A 1 94 ? -13.457 -7.569 5.549 1.00 98.56 94 PHE A O 1
ATOM 773 N N . GLY A 1 95 ? -11.727 -6.484 4.629 1.00 98.69 95 GLY A N 1
ATOM 774 C CA . GLY A 1 95 ? -11.240 -5.891 5.873 1.00 98.69 95 GLY A CA 1
ATOM 775 C C . GLY A 1 95 ? -12.284 -4.981 6.519 1.00 98.69 95 GLY A C 1
ATOM 776 O O . GLY A 1 95 ? -12.566 -5.117 7.707 1.00 98.69 95 GLY A O 1
ATOM 777 N N . VAL A 1 96 ? -12.941 -4.120 5.734 1.00 98.75 96 VAL A N 1
ATOM 778 C CA . VAL A 1 96 ? -14.045 -3.275 6.228 1.00 98.75 96 VAL A CA 1
ATOM 779 C C . VAL A 1 96 ? -15.206 -4.112 6.757 1.00 98.75 96 VAL A C 1
ATOM 781 O O . VAL A 1 96 ? -15.755 -3.788 7.812 1.00 98.75 96 VAL A O 1
ATOM 784 N N . GLN A 1 97 ? -15.580 -5.188 6.059 1.00 98.69 97 GLN A N 1
ATOM 785 C CA . GLN A 1 97 ? -16.616 -6.104 6.534 1.00 98.69 97 GLN A CA 1
ATOM 786 C C . GLN A 1 97 ? -16.244 -6.702 7.898 1.00 98.69 97 GLN A C 1
ATOM 788 O O . GLN A 1 97 ? -17.046 -6.628 8.829 1.00 98.69 97 GLN A O 1
ATOM 793 N N . ILE A 1 98 ? -15.021 -7.221 8.042 1.00 98.62 98 ILE A N 1
ATOM 794 C CA . ILE A 1 98 ? -14.529 -7.812 9.294 1.00 98.62 98 ILE A CA 1
ATOM 795 C C . ILE A 1 98 ? -14.583 -6.792 10.437 1.00 98.62 98 ILE A C 1
ATOM 797 O O . ILE A 1 98 ? -15.108 -7.096 11.506 1.00 98.62 98 ILE A O 1
ATOM 801 N N . LEU A 1 99 ? -14.097 -5.568 10.217 1.00 98.62 99 LEU A N 1
ATOM 802 C CA . LEU A 1 99 ? -14.089 -4.519 11.242 1.00 98.62 99 LEU A CA 1
ATOM 803 C C . LEU A 1 99 ? -15.506 -4.128 11.691 1.00 98.62 99 LEU A C 1
ATOM 805 O O . LEU A 1 99 ? -15.732 -3.897 12.880 1.00 98.62 99 LEU A O 1
ATOM 809 N N . LYS A 1 100 ? -16.471 -4.083 10.760 1.00 98.38 100 LYS A N 1
ATOM 810 C CA . LYS A 1 100 ? -17.887 -3.815 11.067 1.00 98.38 100 LYS A CA 1
ATOM 811 C C . LYS A 1 100 ? -18.527 -4.956 11.854 1.00 98.38 100 LYS A C 1
ATOM 813 O O . LYS A 1 100 ? -19.185 -4.705 12.860 1.00 98.38 100 LYS A O 1
ATOM 818 N N . GLU A 1 101 ? -18.314 -6.202 11.435 1.00 98.19 101 GLU A N 1
ATOM 819 C CA . GLU A 1 101 ? -18.846 -7.391 12.118 1.00 98.19 101 GLU A CA 1
ATOM 820 C C . GLU A 1 101 ? -18.286 -7.544 13.536 1.00 98.19 101 GLU A C 1
ATOM 822 O O . GLU A 1 101 ? -19.010 -7.917 14.459 1.00 98.19 101 GLU A O 1
ATOM 827 N N . LYS A 1 102 ? -17.001 -7.227 13.719 1.00 97.25 102 LYS A N 1
ATOM 828 C CA . LYS A 1 102 ? -16.310 -7.275 15.013 1.00 97.25 102 LYS A CA 1
ATOM 829 C C . LYS A 1 102 ? -16.531 -6.031 15.866 1.00 97.25 102 LYS A C 1
ATOM 831 O O . LYS A 1 102 ? -16.082 -6.019 17.008 1.00 97.25 102 LYS A O 1
ATOM 836 N N . GLN A 1 103 ? -17.228 -5.021 15.338 1.00 96.94 103 GLN A N 1
ATOM 837 C CA . GLN A 1 103 ? -17.543 -3.779 16.045 1.00 96.94 103 GLN A CA 1
ATOM 838 C C . GLN A 1 103 ? -16.294 -3.056 16.585 1.00 96.94 103 GLN A C 1
ATOM 840 O O . GLN A 1 103 ? -16.358 -2.340 17.584 1.00 96.94 103 GLN A O 1
ATOM 845 N N . THR A 1 104 ? -15.152 -3.225 15.907 1.00 95.81 104 THR A N 1
ATOM 846 C CA . THR A 1 104 ? -13.826 -2.809 16.396 1.00 95.81 104 THR A CA 1
ATOM 847 C C . THR A 1 104 ? -13.733 -1.300 16.632 1.00 95.81 104 THR A C 1
ATOM 849 O O . THR A 1 104 ? -13.001 -0.854 17.508 1.00 95.81 104 THR A O 1
ATOM 852 N N . LEU A 1 105 ? -14.487 -0.499 15.870 1.00 96.38 105 LEU A N 1
ATOM 853 C CA . LEU A 1 105 ? -14.421 0.966 15.904 1.00 96.38 105 LEU A CA 1
ATOM 854 C C . LEU A 1 105 ? -15.572 1.631 16.682 1.00 96.38 105 LEU A C 1
ATOM 856 O O . LEU A 1 105 ? -15.692 2.853 16.636 1.00 96.38 105 LEU A O 1
ATOM 860 N N . ASN A 1 106 ? -16.403 0.877 17.416 1.00 94.12 106 ASN A N 1
ATOM 861 C CA . ASN A 1 106 ? -17.601 1.410 18.093 1.00 94.12 106 ASN A CA 1
ATOM 862 C C . ASN A 1 106 ? -17.313 2.499 19.144 1.00 94.12 106 ASN A C 1
ATOM 864 O O . ASN A 1 106 ? -18.201 3.286 19.466 1.00 94.12 106 ASN A O 1
ATOM 868 N N . ASN A 1 107 ? -16.083 2.563 19.660 1.00 92.00 107 ASN A N 1
ATOM 869 C CA . ASN A 1 107 ? -15.649 3.592 20.610 1.00 92.00 107 ASN A CA 1
ATOM 870 C C . ASN A 1 107 ? -15.294 4.932 19.926 1.00 92.00 107 ASN A C 1
ATOM 872 O O . ASN A 1 107 ? -14.949 5.899 20.607 1.00 92.00 107 ASN A O 1
ATOM 876 N N . LEU A 1 108 ? -15.361 5.006 18.590 1.00 94.81 108 LEU A N 1
ATOM 877 C CA . LEU A 1 108 ? -15.123 6.218 17.800 1.00 94.81 108 LEU A CA 1
ATOM 878 C C . LEU A 1 108 ? -16.436 6.894 17.389 1.00 94.81 108 LEU A C 1
ATOM 880 O O . LEU A 1 108 ? -17.480 6.252 17.277 1.00 94.81 108 LEU A O 1
ATOM 884 N N . GLY A 1 109 ? -16.380 8.197 17.107 1.00 95.19 109 GLY A N 1
ATOM 885 C CA . GLY A 1 109 ? -17.518 8.921 16.538 1.00 95.19 109 GLY A CA 1
ATOM 886 C C . GLY A 1 109 ? -17.871 8.416 15.134 1.00 95.19 109 GLY A C 1
ATOM 887 O O . GLY A 1 109 ? -16.994 7.987 14.388 1.00 95.19 109 GLY A O 1
ATOM 888 N N . ASN A 1 110 ? -19.149 8.497 14.752 1.00 95.81 110 ASN A N 1
ATOM 889 C CA . ASN A 1 110 ? -19.640 7.973 13.467 1.00 95.81 110 ASN A CA 1
ATOM 890 C C . ASN A 1 110 ? -18.893 8.544 12.247 1.00 95.81 110 ASN A C 1
ATOM 892 O O . ASN A 1 110 ? -18.649 7.818 11.287 1.00 95.81 110 ASN A O 1
ATOM 896 N N . GLU A 1 111 ? -18.518 9.826 12.286 1.00 96.19 111 GLU A N 1
ATOM 897 C CA . GLU A 1 111 ? -17.754 10.469 11.208 1.00 96.19 111 GLU A CA 1
ATOM 898 C C . GLU A 1 111 ? -16.349 9.867 11.062 1.00 96.19 111 GLU A C 1
ATOM 900 O O . GLU A 1 111 ? -15.922 9.573 9.946 1.00 96.19 111 GLU A O 1
ATOM 905 N N . ASP A 1 112 ? -15.661 9.614 12.181 1.00 97.25 112 ASP A N 1
ATOM 906 C CA . ASP A 1 112 ? -14.337 8.985 12.193 1.00 97.25 112 ASP A CA 1
ATOM 907 C C . ASP A 1 112 ? -14.413 7.534 11.698 1.00 97.25 112 ASP A C 1
ATOM 909 O O . ASP A 1 112 ? -13.586 7.114 10.889 1.00 97.25 112 ASP A O 1
ATOM 913 N N . GLN A 1 113 ? -15.427 6.775 12.133 1.00 98.00 113 GLN A N 1
ATOM 914 C CA . GLN A 1 113 ? -15.640 5.399 11.674 1.00 98.00 113 GLN A CA 1
ATOM 915 C C . GLN A 1 113 ? -15.841 5.336 10.156 1.00 98.00 113 GLN A C 1
ATOM 917 O O . GLN A 1 113 ? -15.174 4.557 9.476 1.00 98.00 113 GLN A O 1
ATOM 922 N N . GLU A 1 114 ? -16.734 6.168 9.614 1.00 98.19 114 GLU A N 1
ATOM 923 C CA . GLU A 1 114 ? -17.021 6.186 8.178 1.00 98.19 114 GLU A CA 1
ATOM 924 C C . GLU A 1 114 ? -15.794 6.614 7.368 1.00 98.19 114 GLU A C 1
ATOM 926 O O . GLU A 1 114 ? -15.487 6.011 6.338 1.00 98.19 114 GLU A O 1
ATOM 931 N N . LEU A 1 115 ? -15.045 7.604 7.861 1.00 98.62 115 LEU A N 1
ATOM 932 C CA . LEU A 1 115 ? -13.802 8.042 7.239 1.00 98.62 115 LEU A CA 1
ATOM 933 C C . LEU A 1 115 ? -12.766 6.908 7.184 1.00 98.62 115 LEU A C 1
ATOM 935 O O . LEU A 1 115 ? -12.166 6.691 6.130 1.00 98.62 115 LEU A O 1
ATOM 939 N N . ILE A 1 116 ? -12.590 6.163 8.282 1.00 98.75 116 ILE A N 1
ATOM 940 C CA . ILE A 1 116 ? -11.681 5.009 8.349 1.00 98.75 116 ILE A CA 1
ATOM 941 C C . ILE A 1 116 ? -12.134 3.913 7.383 1.00 98.75 116 ILE A C 1
ATOM 943 O O . ILE A 1 116 ? -11.335 3.446 6.571 1.00 98.75 116 ILE A O 1
ATOM 947 N N . PHE A 1 117 ? -13.412 3.524 7.415 1.00 98.75 117 PHE A N 1
ATOM 948 C CA . PHE A 1 117 ? -13.927 2.472 6.539 1.00 98.75 117 PHE A CA 1
ATOM 949 C C . PHE A 1 117 ? -13.764 2.814 5.061 1.00 98.75 117 PHE A C 1
ATOM 951 O O . PHE A 1 117 ? -13.387 1.946 4.276 1.00 98.75 117 PHE A O 1
ATOM 958 N N . ARG A 1 118 ? -14.010 4.066 4.666 1.00 98.56 118 ARG A N 1
ATOM 959 C CA . ARG A 1 118 ? -13.836 4.491 3.274 1.00 98.56 118 ARG A CA 1
ATOM 960 C C . ARG A 1 118 ? -12.375 4.534 2.858 1.00 98.56 118 ARG A C 1
ATOM 962 O O . ARG A 1 118 ? -12.050 3.994 1.805 1.00 98.56 118 ARG A O 1
ATOM 969 N N . ALA A 1 119 ? -11.496 5.110 3.683 1.00 98.69 119 ALA A N 1
ATOM 970 C CA . ALA A 1 119 ? -10.064 5.143 3.389 1.00 98.69 119 ALA A CA 1
ATOM 971 C C . ALA A 1 119 ? -9.508 3.725 3.187 1.00 98.69 119 ALA A C 1
ATOM 973 O O . ALA A 1 119 ? -8.816 3.474 2.201 1.00 98.69 119 ALA A O 1
ATOM 974 N N . ILE A 1 120 ? -9.902 2.780 4.052 1.00 98.81 120 ILE A N 1
ATOM 975 C CA . ILE A 1 120 ? -9.574 1.362 3.887 1.00 98.81 120 ILE A CA 1
ATOM 976 C C . ILE A 1 120 ? -10.194 0.819 2.596 1.00 98.81 120 ILE A C 1
ATOM 978 O O . ILE A 1 120 ? -9.466 0.302 1.765 1.00 98.81 120 ILE A O 1
ATOM 982 N N . ALA A 1 121 ? -11.495 0.968 2.345 1.00 98.62 121 ALA A N 1
ATOM 983 C CA . ALA A 1 121 ? -12.130 0.420 1.136 1.00 98.62 121 ALA A CA 1
ATOM 984 C C . ALA A 1 121 ? -11.542 0.956 -0.186 1.00 98.62 121 ALA A C 1
ATOM 986 O O . ALA A 1 121 ? -11.696 0.328 -1.238 1.00 98.62 121 ALA A O 1
ATOM 987 N N . TYR A 1 122 ? -10.920 2.135 -0.162 1.00 98.50 122 TYR A N 1
ATOM 988 C CA . TYR A 1 122 ? -10.378 2.789 -1.347 1.00 98.50 122 TYR A CA 1
ATOM 989 C C . TYR A 1 122 ? -8.891 2.523 -1.584 1.00 98.50 122 TYR A C 1
ATOM 991 O O . TYR A 1 122 ? -8.420 2.792 -2.691 1.00 98.50 122 TYR A O 1
ATOM 999 N N . HIS A 1 123 ? -8.148 1.994 -0.606 1.00 98.19 123 HIS A N 1
ATOM 1000 C CA . HIS A 1 123 ? -6.686 1.953 -0.704 1.00 98.19 123 HIS A CA 1
ATOM 1001 C C . HIS A 1 123 ? -6.176 1.067 -1.856 1.00 98.19 123 HIS A C 1
ATOM 1003 O O . HIS A 1 123 ? -5.238 1.450 -2.550 1.00 98.19 123 HIS A O 1
ATOM 1009 N N . ASN A 1 124 ? -6.849 -0.046 -2.162 1.00 95.62 124 ASN A N 1
ATOM 1010 C CA . ASN A 1 124 ? -6.465 -0.926 -3.273 1.00 95.62 124 ASN A CA 1
ATOM 1011 C C . ASN A 1 124 ? -7.175 -0.619 -4.606 1.00 95.62 124 ASN A C 1
ATOM 1013 O O . ASN A 1 124 ? -6.977 -1.339 -5.588 1.00 95.62 124 ASN A O 1
ATOM 1017 N N . ARG A 1 125 ? -8.026 0.416 -4.672 1.00 94.19 125 ARG A N 1
ATOM 1018 C CA . ARG A 1 125 ? -8.750 0.754 -5.906 1.00 94.19 125 ARG A CA 1
ATOM 1019 C C . ARG A 1 125 ? -7.806 1.365 -6.937 1.00 94.19 125 ARG A C 1
ATOM 1021 O O . ARG A 1 125 ? -6.913 2.145 -6.605 1.00 94.19 125 ARG A O 1
ATOM 1028 N N . GLN A 1 126 ? -8.064 1.063 -8.210 1.00 89.12 126 GLN A N 1
ATOM 1029 C CA . GLN A 1 126 ? -7.319 1.657 -9.324 1.00 89.12 126 GLN A CA 1
ATOM 1030 C C . GLN A 1 126 ? -7.526 3.177 -9.389 1.00 89.12 126 GLN A C 1
ATOM 1032 O O . GLN A 1 126 ? -6.567 3.924 -9.552 1.00 89.12 126 GLN A O 1
ATOM 1037 N N . PHE A 1 127 ? -8.770 3.630 -9.216 1.00 92.25 127 PHE A N 1
ATOM 1038 C CA . PHE A 1 127 ? -9.130 5.045 -9.198 1.00 92.25 127 PHE A CA 1
ATOM 1039 C C . PHE A 1 127 ? -9.963 5.361 -7.960 1.00 92.25 127 PHE A C 1
ATOM 1041 O O . PHE A 1 127 ? -10.865 4.601 -7.595 1.00 92.25 127 PHE A O 1
ATOM 1048 N N . LEU A 1 128 ? -9.679 6.504 -7.335 1.00 95.62 128 LEU A N 1
ATOM 1049 C CA . LEU A 1 128 ? -10.508 7.029 -6.255 1.00 95.62 128 LEU A CA 1
ATOM 1050 C C . LEU A 1 128 ? -11.840 7.570 -6.813 1.00 95.62 128 LEU A C 1
ATOM 1052 O O . LEU A 1 128 ? -11.863 8.078 -7.940 1.00 95.62 128 LEU A O 1
ATOM 1056 N N . PRO A 1 129 ? -12.953 7.477 -6.058 1.00 95.88 129 PRO A N 1
ATOM 1057 C CA . PRO A 1 129 ? -14.237 8.025 -6.492 1.00 95.88 129 PRO A CA 1
ATOM 1058 C C . PRO A 1 129 ? -14.166 9.540 -6.718 1.00 95.88 129 PRO A C 1
ATOM 1060 O O . PRO A 1 129 ? -13.523 10.254 -5.954 1.00 95.88 129 PRO A O 1
ATOM 1063 N N . LYS A 1 130 ? -14.847 10.036 -7.759 1.00 92.94 130 LYS A N 1
ATOM 1064 C CA . LYS A 1 130 ? -14.910 11.480 -8.054 1.00 92.94 130 LYS A CA 1
ATOM 1065 C C . LYS A 1 130 ? -15.848 12.231 -7.105 1.00 92.94 130 LYS A C 1
ATOM 1067 O O . LYS A 1 130 ? -15.555 13.362 -6.739 1.00 92.94 130 LYS A O 1
ATOM 1072 N N . ASP A 1 131 ? -16.933 11.578 -6.696 1.00 94.75 131 ASP A N 1
ATOM 1073 C CA . ASP A 1 131 ? -17.983 12.145 -5.846 1.00 94.75 131 ASP A CA 1
ATOM 1074 C C . ASP A 1 131 ? -17.743 11.789 -4.367 1.00 94.75 131 ASP A C 1
ATOM 1076 O O . ASP A 1 131 ? -18.579 11.170 -3.712 1.00 94.75 131 ASP A O 1
ATOM 1080 N N . GLU A 1 132 ? -16.561 12.121 -3.844 1.00 97.25 132 GLU A N 1
ATOM 1081 C CA . GLU A 1 132 ? -16.167 11.860 -2.455 1.00 97.25 132 GLU A CA 1
ATOM 1082 C C . GLU A 1 132 ? -15.653 13.140 -1.783 1.00 97.25 132 GLU A C 1
ATOM 1084 O O . GLU A 1 132 ? -15.172 14.062 -2.440 1.00 97.25 132 GLU A O 1
ATOM 1089 N N . SER A 1 133 ? -15.764 13.208 -0.456 1.00 98.00 133 SER A N 1
ATOM 1090 C CA . SER A 1 133 ? -15.287 14.354 0.320 1.00 98.00 133 SER A CA 1
ATOM 1091 C C . SER A 1 133 ? -13.770 14.544 0.205 1.00 98.00 133 SER A C 1
ATOM 1093 O O . SER A 1 133 ? -13.002 13.579 0.220 1.00 98.00 133 SER A O 1
ATOM 1095 N N . GLU A 1 134 ? -13.320 15.803 0.186 1.00 98.06 134 GLU A N 1
ATOM 1096 C CA . GLU A 1 134 ? -11.890 16.144 0.146 1.00 98.06 134 GLU A CA 1
ATOM 1097 C C . GLU A 1 134 ? -11.113 15.485 1.290 1.00 98.06 134 GLU A C 1
ATOM 1099 O O . GLU A 1 134 ? -10.027 14.951 1.073 1.00 98.06 134 GLU A O 1
ATOM 1104 N N . ARG A 1 135 ? -11.701 15.446 2.495 1.00 97.94 135 ARG A N 1
ATOM 1105 C CA . ARG A 1 135 ? -11.103 14.799 3.670 1.00 97.94 135 ARG A CA 1
ATOM 1106 C C . ARG A 1 135 ? -10.921 13.296 3.458 1.00 97.94 135 ARG A C 1
ATOM 1108 O O . ARG A 1 135 ? -9.844 12.776 3.733 1.00 97.94 135 ARG A O 1
ATOM 1115 N N . CYS A 1 136 ? -11.926 12.595 2.937 1.00 98.56 136 CYS A N 1
ATOM 1116 C CA . CYS A 1 136 ? -11.803 11.164 2.662 1.00 98.56 136 CYS A CA 1
ATOM 1117 C C . CYS A 1 136 ? -10.793 10.878 1.546 1.00 98.56 136 CYS A C 1
ATOM 1119 O O . CYS A 1 136 ? -9.952 9.990 1.700 1.00 98.56 136 CYS A O 1
ATOM 1121 N N . LEU A 1 137 ? -10.798 11.667 0.469 1.00 98.56 137 LEU A N 1
ATOM 1122 C CA . LEU A 1 137 ? -9.803 11.554 -0.597 1.00 98.56 137 LEU A CA 1
ATOM 1123 C C . LEU A 1 137 ? -8.384 11.807 -0.082 1.00 98.56 137 LEU A C 1
ATOM 1125 O O . LEU A 1 137 ? -7.469 11.077 -0.453 1.00 98.56 137 LEU A O 1
ATOM 1129 N N . TYR A 1 138 ? -8.200 12.797 0.791 1.00 98.69 138 TYR A N 1
ATOM 1130 C CA . TYR A 1 138 ? -6.913 13.115 1.403 1.00 98.69 138 TYR A CA 1
ATOM 1131 C C . TYR A 1 138 ? -6.348 11.929 2.193 1.00 98.69 138 TYR A C 1
ATOM 1133 O O . TYR A 1 138 ? -5.240 11.477 1.909 1.00 98.69 138 TYR A O 1
ATOM 1141 N N . PHE A 1 139 ? -7.124 11.363 3.122 1.00 98.75 139 PHE A N 1
ATOM 1142 C CA . PHE A 1 139 ? -6.681 10.209 3.911 1.00 98.75 139 PHE A CA 1
ATOM 1143 C C . PHE A 1 139 ? -6.528 8.932 3.076 1.00 98.75 139 PHE A C 1
ATOM 1145 O O . PHE A 1 139 ? -5.608 8.155 3.319 1.00 98.75 139 PHE A O 1
ATOM 1152 N N . SER A 1 140 ? -7.364 8.736 2.052 1.00 98.81 140 SER A N 1
ATOM 1153 C CA . SER A 1 140 ? -7.217 7.611 1.117 1.00 98.81 140 SER A CA 1
ATOM 1154 C C . SER A 1 140 ? -5.903 7.704 0.341 1.00 98.81 140 SER A C 1
ATOM 1156 O O . SER A 1 140 ? -5.195 6.713 0.199 1.00 98.81 140 SER A O 1
ATOM 1158 N N . LYS A 1 141 ? -5.543 8.901 -0.137 1.00 98.81 141 LYS A N 1
ATOM 1159 C CA . LYS A 1 141 ? -4.250 9.157 -0.786 1.00 98.81 141 LYS A CA 1
ATOM 1160 C C . LYS A 1 141 ? -3.086 8.939 0.175 1.00 98.81 141 LYS A C 1
ATOM 1162 O O . LYS A 1 141 ? -2.089 8.348 -0.219 1.00 98.81 141 LYS A O 1
ATOM 1167 N N . LEU A 1 142 ? -3.228 9.384 1.425 1.00 98.88 142 LEU A N 1
ATOM 1168 C CA . LEU A 1 142 ? -2.181 9.274 2.440 1.00 98.88 142 LEU A CA 1
ATOM 1169 C C . LEU A 1 142 ? -1.885 7.804 2.752 1.00 98.88 142 LEU A C 1
ATOM 1171 O O . LEU A 1 142 ? -0.728 7.391 2.734 1.00 98.88 142 LEU A O 1
ATOM 1175 N N . LEU A 1 143 ? -2.941 7.003 2.923 1.00 98.94 143 LEU A N 1
ATOM 1176 C CA . LEU A 1 143 ? -2.840 5.562 3.131 1.00 98.94 143 LEU A CA 1
ATOM 1177 C C . LEU A 1 143 ? -2.214 4.851 1.924 1.00 98.94 143 LEU A C 1
ATOM 1179 O O . LEU A 1 143 ? -1.318 4.032 2.097 1.00 98.94 143 LEU A O 1
ATOM 1183 N N . ARG A 1 144 ? -2.638 5.198 0.701 1.00 98.75 144 ARG A N 1
ATOM 1184 C CA . ARG A 1 144 ? -2.077 4.635 -0.541 1.00 98.75 144 ARG A CA 1
ATOM 1185 C C . ARG A 1 144 ? -0.591 4.941 -0.695 1.00 98.75 144 ARG A C 1
ATOM 1187 O O . ARG A 1 144 ? 0.158 4.084 -1.149 1.00 98.75 144 ARG A O 1
ATOM 1194 N N . ASP A 1 145 ? -0.168 6.156 -0.362 1.00 98.81 145 ASP A N 1
ATOM 1195 C CA . ASP A 1 145 ? 1.240 6.552 -0.402 1.00 98.81 145 ASP A CA 1
ATOM 1196 C C . ASP A 1 145 ? 2.067 5.764 0.632 1.00 98.81 145 ASP A C 1
ATOM 1198 O O . ASP A 1 145 ? 3.116 5.220 0.283 1.00 98.81 145 ASP A O 1
ATOM 1202 N N . ALA A 1 146 ? 1.580 5.650 1.874 1.00 98.88 146 ALA A N 1
ATOM 1203 C CA . ALA A 1 146 ? 2.244 4.898 2.942 1.00 98.88 146 ALA A CA 1
ATOM 1204 C C . ALA A 1 146 ? 2.375 3.397 2.622 1.00 98.88 146 ALA A C 1
ATOM 1206 O O . ALA A 1 146 ? 3.443 2.816 2.817 1.00 98.88 146 ALA A O 1
ATOM 1207 N N . ASP A 1 147 ? 1.316 2.787 2.087 1.00 98.88 147 ASP A N 1
ATOM 1208 C CA . ASP A 1 147 ? 1.294 1.383 1.665 1.00 98.88 147 ASP A CA 1
ATOM 1209 C C . ASP A 1 147 ? 2.334 1.107 0.562 1.00 98.88 147 ASP A C 1
ATOM 1211 O O . ASP A 1 147 ? 3.218 0.259 0.713 1.00 98.88 147 ASP A O 1
ATOM 1215 N N . LYS A 1 148 ? 2.339 1.920 -0.506 1.00 98.50 148 LYS A N 1
ATOM 1216 C CA . LYS A 1 148 ? 3.320 1.804 -1.603 1.00 98.50 148 LYS A CA 1
ATOM 1217 C C . LYS A 1 148 ? 4.764 1.905 -1.121 1.00 98.50 148 LYS A C 1
ATOM 1219 O O . LYS A 1 148 ? 5.610 1.164 -1.621 1.00 98.50 148 LYS A O 1
ATOM 1224 N N . LEU A 1 149 ? 5.061 2.809 -0.181 1.00 98.81 149 LEU A N 1
ATOM 1225 C CA . LEU A 1 149 ? 6.408 2.945 0.383 1.00 98.81 149 LEU A CA 1
ATOM 1226 C C . LEU A 1 149 ? 6.888 1.646 1.026 1.00 98.81 149 LEU A C 1
ATOM 1228 O O . LEU A 1 149 ? 8.040 1.258 0.809 1.00 98.81 149 LEU A O 1
ATOM 1232 N N . ASP A 1 150 ? 6.027 0.958 1.779 1.00 98.69 150 ASP A N 1
ATOM 1233 C CA . ASP A 1 150 ? 6.426 -0.315 2.366 1.00 98.69 150 ASP A CA 1
ATOM 1234 C C . ASP A 1 150 ? 6.467 -1.451 1.346 1.00 98.69 150 ASP A C 1
ATOM 1236 O O . ASP A 1 150 ? 7.389 -2.264 1.378 1.00 98.69 150 ASP A O 1
ATOM 1240 N N . ILE A 1 151 ? 5.529 -1.494 0.396 1.00 97.94 151 ILE A N 1
ATOM 1241 C CA . ILE A 1 151 ? 5.574 -2.497 -0.672 1.00 97.94 151 ILE A CA 1
ATOM 1242 C C . ILE A 1 151 ? 6.887 -2.365 -1.451 1.00 97.94 151 ILE A C 1
ATOM 1244 O O . ILE A 1 151 ? 7.588 -3.362 -1.625 1.00 97.94 151 ILE A O 1
ATOM 1248 N N . TRP A 1 152 ? 7.283 -1.151 -1.857 1.00 98.25 152 TRP A N 1
ATOM 1249 C CA . TRP A 1 152 ? 8.585 -0.943 -2.491 1.00 98.25 152 TRP A CA 1
ATOM 1250 C C . TRP A 1 152 ? 9.719 -1.456 -1.617 1.00 98.25 152 TRP A C 1
ATOM 1252 O O . TRP A 1 152 ? 10.549 -2.199 -2.127 1.00 98.25 152 TRP A O 1
ATOM 1262 N N . LYS A 1 153 ? 9.723 -1.139 -0.315 1.00 97.88 153 LYS A N 1
ATOM 1263 C CA . LYS A 1 153 ? 10.736 -1.646 0.616 1.00 97.88 153 LYS A CA 1
ATOM 1264 C C . LYS A 1 153 ? 10.830 -3.171 0.590 1.00 97.88 153 LYS A C 1
ATOM 1266 O O . LYS A 1 153 ? 11.914 -3.696 0.361 1.00 97.88 153 LYS A O 1
ATOM 1271 N N . VAL A 1 154 ? 9.716 -3.870 0.806 1.00 96.94 154 VAL A N 1
ATOM 1272 C CA . VAL A 1 154 ? 9.673 -5.341 0.864 1.00 96.94 154 VAL A CA 1
ATOM 1273 C C . VAL A 1 154 ? 10.237 -5.953 -0.415 1.00 96.94 154 VAL A C 1
ATOM 1275 O O . VAL A 1 154 ? 11.072 -6.857 -0.362 1.00 96.94 154 VAL A O 1
ATOM 1278 N N . PHE A 1 155 ? 9.812 -5.445 -1.571 1.00 96.56 155 PHE A N 1
ATOM 1279 C CA . PHE A 1 155 ? 10.262 -5.972 -2.852 1.00 96.56 155 PHE A CA 1
ATOM 1280 C C . PHE A 1 155 ? 11.726 -5.625 -3.136 1.00 96.56 155 PHE A C 1
ATOM 1282 O O . PHE A 1 155 ? 12.489 -6.518 -3.499 1.00 96.56 155 PHE A O 1
ATOM 1289 N N . THR A 1 156 ? 12.161 -4.382 -2.923 1.00 96.81 156 THR A N 1
ATOM 1290 C CA . THR A 1 156 ? 13.556 -4.001 -3.183 1.00 96.81 156 THR A CA 1
ATOM 1291 C C . THR A 1 156 ? 14.537 -4.692 -2.249 1.00 96.81 156 THR A C 1
ATOM 1293 O O . THR A 1 156 ? 15.589 -5.118 -2.717 1.00 96.81 156 THR A O 1
ATOM 1296 N N . ASP A 1 157 ? 14.186 -4.872 -0.973 1.00 96.06 157 ASP A N 1
ATOM 1297 C CA . ASP A 1 157 ? 15.006 -5.635 -0.027 1.00 96.06 157 ASP A CA 1
ATOM 1298 C C . ASP A 1 157 ? 15.139 -7.090 -0.502 1.00 96.06 157 ASP A C 1
ATOM 1300 O O . ASP A 1 157 ? 16.246 -7.614 -0.576 1.00 96.06 157 ASP A O 1
ATOM 1304 N N . SER A 1 158 ? 14.040 -7.715 -0.952 1.00 94.56 158 SER A N 1
ATOM 1305 C CA . SER A 1 158 ? 14.089 -9.083 -1.492 1.00 94.56 158 SER A CA 1
ATOM 1306 C C . SER A 1 158 ? 15.012 -9.216 -2.710 1.00 94.56 158 SER A C 1
ATOM 1308 O O . SER A 1 158 ? 15.710 -10.219 -2.853 1.00 94.56 158 SER A O 1
ATOM 1310 N N . TYR A 1 159 ? 15.068 -8.186 -3.564 1.00 92.25 159 TYR A N 1
ATOM 1311 C CA . TYR A 1 159 ? 15.947 -8.167 -4.733 1.00 92.25 159 TYR A CA 1
ATOM 1312 C C . TYR A 1 159 ? 17.422 -8.026 -4.346 1.00 92.25 159 TYR A C 1
ATOM 1314 O O . TYR A 1 159 ? 18.278 -8.626 -4.992 1.00 92.25 159 TYR A O 1
ATOM 1322 N N . ILE A 1 160 ? 17.713 -7.229 -3.315 1.00 91.44 160 ILE A N 1
ATOM 1323 C CA . ILE A 1 160 ? 19.072 -6.964 -2.830 1.00 91.44 160 ILE A CA 1
ATOM 1324 C C . ILE A 1 160 ? 19.617 -8.176 -2.070 1.00 91.44 160 ILE A C 1
ATOM 1326 O O . ILE A 1 160 ? 20.746 -8.600 -2.317 1.00 91.44 160 ILE A O 1
ATOM 1330 N N . ASP A 1 161 ? 18.803 -8.755 -1.191 1.00 91.44 161 ASP A N 1
ATOM 1331 C CA . ASP A 1 161 ? 19.202 -9.861 -0.320 1.00 91.44 161 ASP A CA 1
ATOM 1332 C C . ASP A 1 161 ? 19.158 -11.223 -1.035 1.00 91.44 161 ASP A C 1
ATOM 1334 O O . ASP A 1 161 ? 19.626 -12.231 -0.503 1.00 91.44 161 ASP A O 1
ATOM 1338 N N . GLY A 1 162 ? 18.581 -11.278 -2.242 1.00 85.00 162 GLY A N 1
ATOM 1339 C CA . GLY A 1 162 ? 18.358 -12.522 -2.983 1.00 85.00 162 GLY A CA 1
ATOM 1340 C C . GLY A 1 162 ? 17.324 -13.439 -2.320 1.00 85.00 162 GLY A C 1
ATOM 1341 O O . GLY A 1 162 ? 17.333 -14.652 -2.544 1.00 85.00 162 GLY A O 1
ATOM 1342 N N . ALA A 1 163 ? 16.451 -12.878 -1.480 1.00 85.06 163 ALA A N 1
ATOM 1343 C CA . ALA A 1 163 ? 15.414 -13.620 -0.782 1.00 85.06 163 ALA A CA 1
ATOM 1344 C C . ALA A 1 163 ? 14.255 -13.955 -1.732 1.00 85.06 163 ALA A C 1
ATOM 1346 O O . ALA A 1 163 ? 13.720 -13.091 -2.427 1.00 85.06 163 ALA A O 1
ATOM 1347 N N . ASN A 1 164 ? 13.819 -15.215 -1.726 1.00 83.50 164 ASN A N 1
ATOM 1348 C CA . ASN A 1 164 ? 12.658 -15.637 -2.503 1.00 83.50 164 ASN A CA 1
ATOM 1349 C C . ASN A 1 164 ? 11.372 -15.340 -1.731 1.00 83.50 164 ASN A C 1
ATOM 1351 O O . ASN A 1 164 ? 11.086 -15.977 -0.717 1.00 83.50 164 ASN A O 1
ATOM 1355 N N . LEU A 1 165 ? 10.576 -14.402 -2.242 1.00 88.88 165 LEU A N 1
ATOM 1356 C CA . LEU A 1 165 ? 9.218 -14.171 -1.758 1.00 88.88 165 LEU A CA 1
ATOM 1357 C C . LEU A 1 165 ? 8.316 -15.366 -2.102 1.00 88.88 165 LEU A C 1
ATOM 1359 O O . LEU A 1 165 ? 8.468 -16.009 -3.145 1.00 88.88 165 LEU A O 1
ATOM 1363 N N . SER A 1 166 ? 7.361 -15.668 -1.222 1.00 90.44 166 SER A N 1
ATOM 1364 C CA . SER A 1 166 ? 6.434 -16.782 -1.418 1.00 90.44 166 SER A CA 1
ATOM 1365 C C . SER A 1 166 ? 5.545 -16.563 -2.646 1.00 90.44 166 SER A C 1
ATOM 1367 O O . SER A 1 166 ? 5.276 -15.431 -3.058 1.00 90.44 166 SER A O 1
ATOM 1369 N N . LYS A 1 167 ? 4.996 -17.655 -3.199 1.00 90.69 167 LYS A N 1
ATOM 1370 C CA . LYS A 1 167 ? 4.005 -17.577 -4.289 1.00 90.69 167 LYS A CA 1
ATOM 1371 C C . LYS A 1 167 ? 2.787 -16.730 -3.913 1.00 90.69 167 LYS A C 1
ATOM 1373 O O . LYS A 1 167 ? 2.191 -16.132 -4.805 1.00 90.69 167 LYS A O 1
ATOM 1378 N N . ALA A 1 168 ? 2.417 -16.679 -2.633 1.00 91.06 168 ALA A N 1
ATOM 1379 C CA . ALA A 1 168 ? 1.322 -15.844 -2.165 1.00 91.06 168 ALA A CA 1
ATOM 1380 C C . ALA A 1 168 ? 1.657 -14.354 -2.314 1.00 91.06 168 ALA A C 1
ATOM 1382 O O . ALA A 1 168 ? 0.822 -13.608 -2.819 1.00 91.06 168 ALA A O 1
ATOM 1383 N N . VAL A 1 169 ? 2.883 -13.950 -1.962 1.00 90.81 169 VAL A N 1
ATOM 1384 C CA . VAL A 1 169 ? 3.368 -12.561 -2.041 1.00 90.81 169 VAL A CA 1
ATOM 1385 C C . VAL A 1 169 ? 3.603 -12.104 -3.482 1.00 90.81 169 VAL A C 1
ATOM 1387 O O . VAL A 1 169 ? 3.229 -10.992 -3.838 1.00 90.81 169 VAL A O 1
ATOM 1390 N N . ILE A 1 170 ? 4.149 -12.963 -4.350 1.00 91.56 170 ILE A N 1
ATOM 1391 C CA . ILE A 1 170 ? 4.317 -12.647 -5.785 1.00 91.56 170 ILE A CA 1
ATOM 1392 C C . ILE A 1 170 ? 3.058 -12.922 -6.623 1.00 91.56 170 ILE A C 1
ATOM 1394 O O . ILE A 1 170 ? 3.107 -12.929 -7.853 1.00 91.56 170 ILE A O 1
ATOM 1398 N N . HIS A 1 171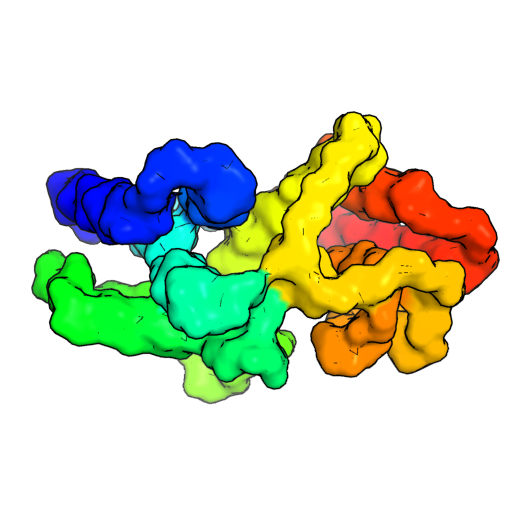 ? 1.927 -13.201 -5.967 1.00 90.62 171 HIS A N 1
ATOM 1399 C CA . HIS A 1 171 ? 0.618 -13.428 -6.589 1.00 90.62 171 HIS A CA 1
ATOM 1400 C C . HIS A 1 171 ? 0.611 -14.556 -7.645 1.00 90.62 171 HIS A C 1
ATOM 1402 O O . HIS A 1 171 ? -0.147 -14.531 -8.621 1.00 90.62 171 HIS A O 1
ATOM 1408 N N . GLY A 1 172 ? 1.476 -15.555 -7.454 1.00 88.06 172 GLY A N 1
ATOM 1409 C CA . GLY A 1 172 ? 1.640 -16.709 -8.337 1.00 88.06 172 GLY A CA 1
ATOM 1410 C C . GLY A 1 172 ? 2.181 -16.379 -9.730 1.00 88.06 172 GLY A C 1
ATOM 1411 O O . GLY A 1 172 ? 2.084 -17.226 -10.620 1.00 88.06 172 GLY A O 1
ATOM 1412 N N . LEU A 1 173 ? 2.712 -15.170 -9.938 1.00 90.38 173 LEU A N 1
ATOM 1413 C CA . LEU A 1 173 ? 3.303 -14.767 -11.210 1.00 90.38 173 LEU A CA 1
ATOM 1414 C C . LEU A 1 173 ? 4.561 -15.587 -11.506 1.00 90.38 173 LEU A C 1
ATOM 1416 O O . LEU A 1 173 ? 5.314 -15.961 -10.608 1.00 90.38 173 LEU A O 1
ATOM 1420 N N . GLN A 1 174 ? 4.771 -15.886 -12.784 1.00 89.50 174 GLN A N 1
ATOM 1421 C CA . GLN A 1 174 ? 5.919 -16.669 -13.227 1.00 89.50 174 GLN A CA 1
ATOM 1422 C C . GLN A 1 174 ? 7.143 -15.775 -13.425 1.00 89.50 174 GLN A C 1
ATOM 1424 O O . GLN A 1 174 ? 7.024 -14.617 -13.834 1.00 89.50 174 GLN A O 1
ATOM 1429 N N . ASP A 1 175 ? 8.324 -16.334 -13.178 1.00 90.00 175 ASP A N 1
ATOM 1430 C CA . ASP A 1 175 ? 9.590 -15.694 -13.519 1.00 90.00 175 ASP A CA 1
ATOM 1431 C C . ASP A 1 175 ? 9.960 -16.033 -14.968 1.00 90.00 175 ASP A C 1
ATOM 1433 O O . ASP A 1 175 ? 10.551 -17.073 -15.263 1.00 90.00 175 ASP A O 1
ATOM 1437 N N . THR A 1 176 ? 9.510 -15.194 -15.898 1.00 90.25 176 THR A N 1
ATOM 1438 C CA . THR A 1 176 ? 9.783 -15.345 -17.331 1.00 90.25 176 THR A CA 1
ATOM 1439 C C . THR A 1 176 ? 10.416 -14.080 -17.887 1.00 90.25 176 THR A C 1
ATOM 1441 O O . THR A 1 176 ? 10.137 -12.975 -17.423 1.00 90.25 176 THR A O 1
ATOM 1444 N N . SER A 1 177 ? 11.214 -14.225 -18.943 1.00 86.62 177 SER A N 1
ATOM 1445 C CA . SER A 1 177 ? 11.801 -13.090 -19.655 1.00 86.62 177 SER A CA 1
ATOM 1446 C C . SER A 1 177 ? 10.748 -12.215 -20.340 1.00 86.62 177 SER A C 1
ATOM 1448 O O . SER A 1 177 ? 9.737 -12.721 -20.827 1.00 86.62 177 SER A O 1
ATOM 1450 N N . GLY A 1 178 ? 11.062 -10.928 -20.490 1.00 89.31 178 GLY A N 1
ATOM 1451 C CA . GLY A 1 178 ? 10.269 -9.981 -21.274 1.00 89.31 178 GLY A CA 1
ATOM 1452 C C . GLY A 1 178 ? 9.261 -9.190 -20.447 1.00 89.31 178 GLY A C 1
ATOM 1453 O O . GLY A 1 178 ? 9.093 -9.431 -19.251 1.00 89.31 178 GLY A O 1
ATOM 1454 N N . ILE A 1 179 ? 8.627 -8.225 -21.110 1.00 93.25 179 ILE A N 1
ATOM 1455 C CA . ILE A 1 179 ? 7.656 -7.291 -20.534 1.00 93.25 179 ILE A CA 1
ATOM 1456 C C . ILE A 1 179 ? 6.446 -7.170 -21.468 1.00 93.25 179 ILE A C 1
ATOM 1458 O O . ILE A 1 179 ? 6.562 -7.401 -22.672 1.00 93.25 179 ILE A O 1
ATOM 1462 N N . SER A 1 180 ? 5.289 -6.822 -20.921 1.00 92.00 180 SER A N 1
ATOM 1463 C CA . SER A 1 180 ? 4.050 -6.596 -21.660 1.00 92.00 180 SER A CA 1
ATOM 1464 C C . SER A 1 180 ? 4.086 -5.261 -22.412 1.00 92.00 180 SER A C 1
ATOM 1466 O O . SER A 1 180 ? 4.343 -4.216 -21.815 1.00 92.00 180 SER A O 1
ATOM 1468 N N . ASP A 1 181 ? 3.754 -5.272 -23.709 1.00 92.75 181 ASP A N 1
ATOM 1469 C CA . ASP A 1 181 ? 3.676 -4.050 -24.526 1.00 92.75 181 ASP A CA 1
ATOM 1470 C C . ASP A 1 181 ? 2.656 -3.047 -23.976 1.00 92.75 181 ASP A C 1
ATOM 1472 O O . ASP A 1 181 ? 2.893 -1.841 -24.009 1.00 92.75 181 ASP A O 1
ATOM 1476 N N . THR A 1 182 ? 1.522 -3.524 -23.451 1.00 92.31 182 THR A N 1
ATOM 1477 C CA . THR A 1 182 ? 0.515 -2.661 -22.811 1.00 92.31 182 THR A CA 1
ATOM 1478 C C . THR A 1 182 ? 1.130 -1.907 -21.638 1.00 92.31 182 THR A C 1
ATOM 1480 O O . THR A 1 182 ? 1.015 -0.687 -21.556 1.00 92.31 182 THR A O 1
ATOM 1483 N N . LEU A 1 183 ? 1.866 -2.627 -20.788 1.00 92.25 183 LEU A N 1
ATOM 1484 C CA . LEU A 1 183 ? 2.496 -2.067 -19.602 1.00 92.25 183 LEU A CA 1
ATOM 1485 C C . LEU A 1 183 ? 3.591 -1.065 -19.980 1.00 92.25 183 LEU A C 1
ATOM 1487 O O . LEU A 1 183 ? 3.627 0.034 -19.438 1.00 92.25 183 LEU A O 1
ATOM 1491 N N . TYR A 1 184 ? 4.433 -1.396 -20.962 1.00 95.25 184 TYR A N 1
ATOM 1492 C CA . TYR A 1 184 ? 5.413 -0.452 -21.503 1.00 95.25 184 TYR A CA 1
ATOM 1493 C C . TYR A 1 184 ? 4.743 0.840 -22.003 1.00 95.25 184 TYR A C 1
ATOM 1495 O O . TYR A 1 184 ? 5.154 1.936 -21.621 1.00 95.25 184 TYR A O 1
ATOM 1503 N N . ASN A 1 185 ? 3.679 0.727 -22.805 1.00 95.62 185 ASN A N 1
ATOM 1504 C CA . ASN A 1 185 ? 2.980 1.886 -23.363 1.00 95.62 185 ASN A CA 1
ATOM 1505 C C . ASN A 1 185 ? 2.330 2.772 -22.292 1.00 95.62 185 ASN A C 1
ATOM 1507 O O . ASN A 1 185 ? 2.350 3.996 -22.432 1.00 95.62 185 ASN A O 1
ATOM 1511 N N . ASP A 1 186 ? 1.763 2.181 -21.240 1.00 94.62 186 ASP A N 1
ATOM 1512 C CA . ASP A 1 186 ? 1.187 2.940 -20.129 1.00 94.62 186 ASP A CA 1
ATOM 1513 C C . ASP A 1 186 ? 2.260 3.724 -19.375 1.00 94.62 186 ASP A C 1
ATOM 1515 O O . ASP A 1 186 ? 2.113 4.933 -19.176 1.00 94.62 186 ASP A O 1
ATOM 1519 N N . LEU A 1 187 ? 3.375 3.076 -19.031 1.00 95.75 187 LEU A N 1
ATOM 1520 C CA . LEU A 1 187 ? 4.443 3.716 -18.267 1.00 95.75 187 LEU A CA 1
ATOM 1521 C C . LEU A 1 187 ? 5.119 4.851 -19.040 1.00 95.75 187 LEU A C 1
ATOM 1523 O O . LEU A 1 187 ? 5.336 5.923 -18.481 1.00 95.75 187 LEU A O 1
ATOM 1527 N N . ILE A 1 188 ? 5.386 4.673 -20.337 1.00 97.00 188 ILE A N 1
ATOM 1528 C CA . ILE A 1 188 ? 5.971 5.738 -21.169 1.00 97.00 188 ILE A CA 1
ATOM 1529 C C . ILE A 1 188 ? 5.040 6.954 -21.287 1.00 97.00 188 ILE A C 1
ATOM 1531 O O . ILE A 1 188 ? 5.509 8.085 -21.420 1.00 97.00 188 ILE A O 1
ATOM 1535 N N . ARG A 1 189 ? 3.719 6.752 -21.197 1.00 95.75 189 ARG A N 1
ATOM 1536 C CA . ARG A 1 189 ? 2.721 7.835 -21.214 1.00 95.75 189 ARG A CA 1
ATOM 1537 C C . ARG A 1 189 ? 2.484 8.479 -19.848 1.00 95.75 189 ARG A C 1
ATOM 1539 O O . ARG A 1 189 ? 1.709 9.429 -19.776 1.00 95.75 189 ARG A O 1
ATOM 1546 N N . GLY A 1 190 ? 3.133 7.998 -18.790 1.00 93.50 190 GLY A N 1
ATOM 1547 C CA . GLY A 1 190 ? 2.908 8.488 -17.431 1.00 93.50 190 GLY A CA 1
ATOM 1548 C C . GLY A 1 190 ? 1.626 7.961 -16.784 1.00 93.50 190 GLY A C 1
ATOM 1549 O O . GLY A 1 190 ? 1.115 8.581 -15.855 1.00 93.50 190 GLY A O 1
ATOM 1550 N N . ASN A 1 191 ? 1.082 6.848 -17.281 1.00 91.81 191 ASN A N 1
ATOM 1551 C CA . ASN A 1 191 ? -0.117 6.228 -16.735 1.00 91.81 191 ASN A CA 1
ATOM 1552 C C . ASN A 1 191 ? 0.239 5.145 -15.712 1.00 91.81 191 ASN A C 1
ATOM 1554 O O . ASN A 1 191 ? 1.244 4.442 -15.828 1.00 91.81 191 ASN A O 1
ATOM 1558 N N . VAL A 1 192 ? -0.648 4.953 -14.737 1.00 88.06 192 VAL A N 1
ATOM 1559 C CA . VAL A 1 192 ? -0.594 3.807 -13.824 1.00 88.06 192 VAL A CA 1
ATOM 1560 C C . VAL A 1 192 ? -1.081 2.567 -14.569 1.00 88.06 192 VAL A C 1
ATOM 1562 O O . VAL A 1 192 ? -2.245 2.505 -14.970 1.00 88.06 192 VAL A O 1
ATOM 1565 N N . ALA A 1 193 ? -0.200 1.580 -14.733 1.00 87.00 193 ALA A N 1
ATOM 1566 C CA . ALA A 1 193 ? -0.533 0.320 -15.389 1.00 87.00 193 ALA A CA 1
ATOM 1567 C C . ALA A 1 193 ? -1.581 -0.478 -14.594 1.00 87.00 193 ALA A C 1
ATOM 1569 O O . ALA A 1 193 ? -1.590 -0.478 -13.358 1.00 87.00 193 ALA A O 1
ATOM 1570 N N . ASN A 1 194 ? -2.454 -1.196 -15.303 1.00 85.81 194 ASN A N 1
ATOM 1571 C CA . ASN A 1 194 ? -3.431 -2.073 -14.669 1.00 85.81 194 ASN A CA 1
ATOM 1572 C C . ASN A 1 194 ? -2.763 -3.376 -14.208 1.00 85.81 194 ASN A C 1
ATOM 1574 O O . ASN A 1 194 ? -2.035 -4.025 -14.957 1.00 85.81 194 ASN A O 1
ATOM 1578 N N . TYR A 1 195 ? -3.068 -3.809 -12.984 1.00 85.69 195 TYR A N 1
ATOM 1579 C CA . TYR A 1 195 ? -2.585 -5.082 -12.449 1.00 85.69 195 TYR A CA 1
ATOM 1580 C C . TYR A 1 195 ? -2.965 -6.293 -13.309 1.00 85.69 195 TYR A C 1
ATOM 1582 O O . TYR A 1 195 ? -2.199 -7.251 -13.391 1.00 85.69 195 TYR A O 1
ATOM 1590 N N . ALA A 1 196 ? -4.108 -6.242 -13.998 1.00 86.19 196 ALA A N 1
ATOM 1591 C CA . ALA A 1 196 ? -4.531 -7.301 -14.913 1.00 86.19 196 ALA A CA 1
ATOM 1592 C C . ALA A 1 196 ? -3.574 -7.513 -16.105 1.00 86.19 196 ALA A C 1
ATOM 1594 O O . ALA A 1 196 ? -3.579 -8.594 -16.693 1.00 86.19 196 ALA A O 1
ATOM 1595 N N . ASP A 1 197 ? -2.745 -6.519 -16.437 1.00 87.00 197 ASP A N 1
ATOM 1596 C CA . ASP A 1 197 ? -1.803 -6.587 -17.557 1.00 87.00 197 ASP A CA 1
ATOM 1597 C C . ASP A 1 197 ? -0.450 -7.205 -17.178 1.00 87.00 197 ASP A C 1
ATOM 1599 O O . ASP A 1 197 ? 0.361 -7.479 -18.068 1.00 87.00 197 ASP A O 1
ATOM 1603 N N . ALA A 1 198 ? -0.204 -7.456 -15.885 1.00 91.38 198 ALA A N 1
ATOM 1604 C CA . ALA A 1 198 ? 1.029 -8.072 -15.413 1.00 91.38 198 ALA A CA 1
ATOM 1605 C C . ALA A 1 198 ? 1.013 -9.593 -15.624 1.00 91.38 198 ALA A C 1
ATOM 1607 O O . ALA A 1 198 ? 0.218 -10.316 -15.018 1.00 91.38 198 ALA A O 1
ATOM 1608 N N . LYS A 1 199 ? 1.915 -10.094 -16.477 1.00 91.00 199 LYS A N 1
ATOM 1609 C CA . LYS A 1 199 ? 1.981 -11.515 -16.860 1.00 91.00 199 LYS A CA 1
ATOM 1610 C C . LYS A 1 199 ? 3.109 -12.266 -16.161 1.00 91.00 199 LYS A C 1
ATOM 1612 O O . LYS A 1 199 ? 3.035 -13.486 -16.028 1.00 91.00 199 LYS A O 1
ATOM 1617 N N . ASN A 1 200 ? 4.143 -11.554 -15.719 1.00 93.38 200 ASN A N 1
ATOM 1618 C CA . ASN A 1 200 ? 5.332 -12.132 -15.099 1.00 93.38 200 ASN A CA 1
ATOM 1619 C C . ASN A 1 200 ? 5.944 -11.206 -14.027 1.00 93.38 200 ASN A C 1
ATOM 1621 O O . ASN A 1 200 ? 5.442 -10.112 -13.765 1.00 93.38 200 ASN A O 1
ATOM 1625 N N . LEU A 1 201 ? 7.033 -11.644 -13.388 1.00 94.06 201 LEU A N 1
ATOM 1626 C CA . LEU A 1 201 ? 7.708 -10.863 -12.343 1.00 94.06 201 LEU A CA 1
ATOM 1627 C C . LEU A 1 201 ? 8.343 -9.555 -12.840 1.00 94.06 201 LEU A C 1
ATOM 1629 O O . LEU A 1 201 ? 8.429 -8.601 -12.067 1.00 94.06 201 LEU A O 1
ATOM 1633 N N . ASN A 1 202 ? 8.770 -9.475 -14.103 1.00 95.25 202 ASN A N 1
ATOM 1634 C CA . ASN A 1 202 ? 9.290 -8.225 -14.664 1.00 95.25 202 ASN A CA 1
ATOM 1635 C C . ASN A 1 202 ? 8.165 -7.206 -14.851 1.00 95.25 202 ASN A C 1
ATOM 1637 O O . ASN A 1 202 ? 8.328 -6.048 -14.471 1.00 95.25 202 ASN A O 1
ATOM 1641 N N . ASP A 1 203 ? 7.005 -7.644 -15.344 1.00 95.31 203 ASP A N 1
ATOM 1642 C CA . ASP A 1 203 ? 5.810 -6.802 -15.406 1.00 95.31 203 ASP A CA 1
ATOM 1643 C C . ASP A 1 203 ? 5.409 -6.309 -14.018 1.00 95.31 203 ASP A C 1
ATOM 1645 O O . ASP A 1 203 ? 5.062 -5.146 -13.852 1.00 95.31 203 ASP A O 1
ATOM 1649 N N . PHE A 1 204 ? 5.495 -7.166 -13.000 1.00 94.69 204 PHE A N 1
ATOM 1650 C CA . PHE A 1 204 ? 5.126 -6.779 -11.643 1.00 94.69 204 PHE A CA 1
ATOM 1651 C C . PHE A 1 204 ? 6.063 -5.712 -11.057 1.00 94.69 204 PHE A C 1
ATOM 1653 O O . PHE A 1 204 ? 5.590 -4.717 -10.511 1.00 94.69 204 PHE A O 1
ATOM 1660 N N . LYS A 1 205 ? 7.381 -5.857 -11.253 1.00 95.44 205 LYS A N 1
ATOM 1661 C CA . LYS A 1 205 ? 8.389 -4.834 -10.910 1.00 95.44 205 LYS A CA 1
ATOM 1662 C C . LYS A 1 205 ? 8.133 -3.503 -11.627 1.00 95.44 205 LYS A C 1
ATOM 1664 O O . LYS A 1 205 ? 8.248 -2.430 -11.031 1.00 95.44 205 LYS A O 1
ATOM 1669 N N . LEU A 1 206 ? 7.782 -3.554 -12.912 1.00 96.31 206 LEU A N 1
ATOM 1670 C CA . LEU A 1 206 ? 7.487 -2.356 -13.699 1.00 96.31 206 LEU A CA 1
ATOM 1671 C C . LEU A 1 206 ? 6.149 -1.714 -13.310 1.00 96.31 206 LEU A C 1
ATOM 1673 O O . LEU A 1 206 ? 6.059 -0.492 -13.232 1.00 96.31 206 LEU A O 1
ATOM 1677 N N . LEU A 1 207 ? 5.134 -2.510 -12.982 1.00 94.75 207 LEU A N 1
ATOM 1678 C CA . LEU A 1 207 ? 3.874 -2.014 -12.435 1.00 94.75 207 LEU A CA 1
ATOM 1679 C C . LEU A 1 207 ? 4.110 -1.236 -11.137 1.00 94.75 207 LEU A C 1
ATOM 1681 O O . LEU A 1 207 ? 3.614 -0.120 -10.999 1.00 94.75 207 LEU A O 1
ATOM 1685 N N . GLN A 1 208 ? 4.916 -1.790 -10.225 1.00 94.75 208 GLN A N 1
ATOM 1686 C CA . GLN A 1 208 ? 5.317 -1.112 -8.989 1.00 94.75 208 GLN A CA 1
ATOM 1687 C C . GLN A 1 208 ? 6.095 0.177 -9.284 1.00 94.75 208 GLN A C 1
ATOM 1689 O O . GLN A 1 208 ? 5.914 1.183 -8.609 1.00 94.75 208 GLN A O 1
ATOM 1694 N N . THR A 1 209 ? 6.942 0.181 -10.316 1.00 95.38 209 THR A N 1
ATOM 1695 C CA . THR A 1 209 ? 7.667 1.383 -10.766 1.00 95.38 209 THR A CA 1
ATOM 1696 C C . THR A 1 209 ? 6.701 2.486 -11.221 1.00 95.38 209 THR A C 1
ATOM 1698 O O . THR A 1 209 ? 6.874 3.652 -10.865 1.00 95.38 209 THR A O 1
ATOM 1701 N N . GLY A 1 210 ? 5.632 2.119 -11.933 1.00 95.62 210 GLY A N 1
ATOM 1702 C CA . GLY A 1 210 ? 4.587 3.039 -12.389 1.00 95.62 210 GLY A CA 1
ATOM 1703 C C . GLY A 1 210 ? 3.761 3.693 -11.287 1.00 95.62 210 GLY A C 1
ATOM 1704 O O . GLY A 1 210 ? 3.131 4.721 -11.530 1.00 95.62 210 GLY A O 1
ATOM 1705 N N . TRP A 1 211 ? 3.776 3.165 -10.060 1.00 96.44 211 TRP A N 1
ATOM 1706 C CA . TRP A 1 211 ? 3.055 3.780 -8.942 1.00 96.44 211 TRP A CA 1
ATOM 1707 C C . TRP A 1 211 ? 3.552 5.176 -8.586 1.00 96.44 211 TRP A C 1
ATOM 1709 O O . TRP A 1 211 ? 2.808 5.916 -7.948 1.00 96.44 211 TRP A O 1
ATOM 1719 N N . VAL A 1 212 ? 4.744 5.574 -9.049 1.00 97.19 212 VAL A N 1
ATOM 1720 C CA . VAL A 1 212 ? 5.230 6.955 -8.924 1.00 97.19 212 VAL A CA 1
ATOM 1721 C C . VAL A 1 212 ? 4.236 7.975 -9.500 1.00 97.19 212 VAL A C 1
ATOM 1723 O O . VAL A 1 212 ? 4.129 9.077 -8.970 1.00 97.19 212 VAL A O 1
ATOM 1726 N N . TYR A 1 213 ? 3.460 7.601 -10.526 1.00 96.44 213 TYR A N 1
ATOM 1727 C CA . TYR A 1 213 ? 2.441 8.456 -11.149 1.00 96.44 213 TYR A CA 1
ATOM 1728 C C . TYR A 1 213 ? 1.174 8.638 -10.297 1.00 96.44 213 TYR A C 1
ATOM 1730 O O . TYR A 1 213 ? 0.377 9.530 -10.568 1.00 96.44 213 TYR A O 1
ATOM 1738 N N . ASP A 1 214 ? 0.993 7.823 -9.257 1.00 96.06 214 ASP A N 1
ATOM 1739 C CA . ASP A 1 214 ? -0.130 7.878 -8.308 1.00 96.06 214 ASP A CA 1
ATOM 1740 C C . ASP A 1 214 ? 0.344 8.200 -6.883 1.00 96.06 214 ASP A C 1
ATOM 1742 O O . ASP A 1 214 ? -0.351 7.908 -5.909 1.00 96.06 214 ASP A O 1
ATOM 1746 N N . VAL A 1 215 ? 1.549 8.759 -6.742 1.00 97.69 215 VAL A N 1
ATOM 1747 C CA . VAL A 1 215 ? 2.035 9.342 -5.486 1.00 97.69 215 VAL A CA 1
ATOM 1748 C C . VAL A 1 215 ? 1.458 10.744 -5.333 1.00 97.69 215 VAL A C 1
ATOM 1750 O O . VAL A 1 215 ? 1.414 11.517 -6.291 1.00 97.69 215 VAL A O 1
ATOM 1753 N N . ASN A 1 216 ? 1.006 11.074 -4.126 1.00 97.69 216 ASN A N 1
ATOM 1754 C CA . ASN A 1 216 ? 0.170 12.249 -3.888 1.00 97.69 216 ASN A CA 1
ATOM 1755 C C . ASN A 1 216 ? 0.871 13.340 -3.080 1.00 97.69 216 ASN A C 1
ATOM 1757 O O . ASN A 1 216 ? 0.521 14.513 -3.221 1.00 97.69 216 ASN A O 1
ATOM 1761 N N . PHE A 1 217 ? 1.841 12.976 -2.238 1.00 98.31 217 PHE A N 1
ATOM 1762 C CA . PHE A 1 217 ? 2.458 13.908 -1.298 1.00 98.31 217 PHE A CA 1
ATOM 1763 C C . PHE A 1 217 ? 3.968 14.051 -1.496 1.00 98.31 217 PHE A C 1
ATOM 1765 O O . PHE A 1 217 ? 4.696 13.095 -1.756 1.00 98.31 217 PHE A O 1
ATOM 1772 N N . ILE A 1 218 ? 4.461 15.279 -1.323 1.00 97.69 218 ILE A N 1
ATOM 1773 C CA . ILE A 1 218 ? 5.885 15.619 -1.463 1.00 97.69 218 ILE A CA 1
ATOM 1774 C C . ILE A 1 218 ? 6.790 14.828 -0.509 1.00 97.69 218 ILE A C 1
ATOM 1776 O O . ILE A 1 218 ? 7.830 14.350 -0.973 1.00 9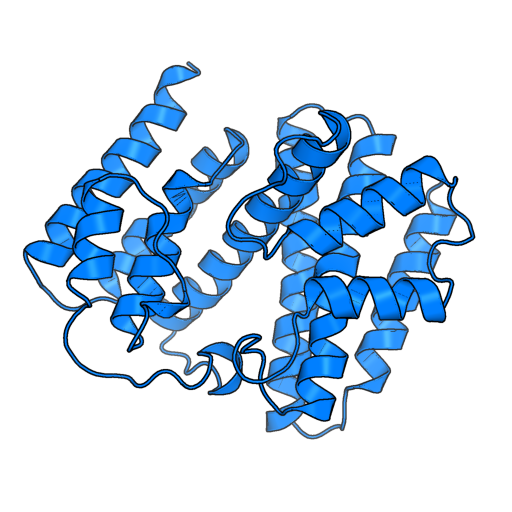7.69 218 ILE A O 1
ATOM 1780 N N . PRO A 1 219 ? 6.436 14.617 0.777 1.00 98.19 219 PRO A N 1
ATOM 1781 C CA . PRO A 1 219 ? 7.228 13.756 1.652 1.00 98.19 219 PRO A CA 1
ATOM 1782 C C . PRO A 1 219 ? 7.379 12.332 1.102 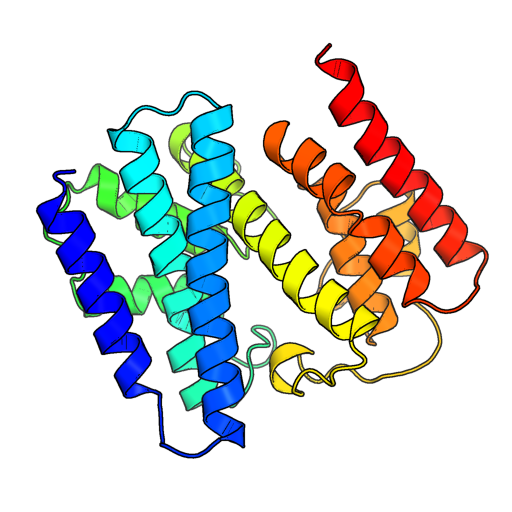1.00 98.19 219 PRO A C 1
ATOM 1784 O O . PRO A 1 219 ? 8.469 11.771 1.177 1.00 98.19 219 PRO A O 1
ATOM 1787 N N . THR A 1 220 ? 6.343 11.783 0.460 1.00 98.69 220 THR A N 1
ATOM 1788 C CA . THR A 1 220 ? 6.395 10.477 -0.211 1.00 98.69 220 THR A CA 1
ATOM 1789 C C . THR A 1 220 ? 7.390 10.485 -1.371 1.00 98.69 220 THR A C 1
ATOM 1791 O O . THR A 1 220 ? 8.256 9.615 -1.439 1.00 98.69 220 THR A O 1
ATOM 1794 N N . PHE A 1 221 ? 7.338 11.489 -2.257 1.00 98.44 221 PHE A N 1
ATOM 1795 C CA . PHE A 1 221 ? 8.303 11.615 -3.359 1.00 98.44 221 PHE A CA 1
ATOM 1796 C C . PHE A 1 221 ? 9.751 11.690 -2.853 1.00 98.44 221 PHE A C 1
ATOM 1798 O O . PHE A 1 221 ? 10.622 10.986 -3.368 1.00 98.44 221 PHE A O 1
ATOM 1805 N N . ARG A 1 222 ? 10.015 12.488 -1.809 1.00 97.75 222 ARG A N 1
ATOM 1806 C CA . ARG A 1 222 ? 11.345 12.568 -1.178 1.00 97.75 222 ARG A CA 1
ATOM 1807 C C . ARG A 1 222 ? 11.781 11.209 -0.635 1.00 97.75 222 ARG A C 1
ATOM 1809 O O . ARG A 1 222 ? 12.882 10.761 -0.942 1.00 97.75 222 ARG A O 1
ATOM 1816 N N . ARG A 1 223 ? 10.888 10.506 0.066 1.00 97.94 223 ARG A N 1
ATOM 1817 C CA . ARG A 1 223 ? 11.146 9.174 0.631 1.00 97.94 223 ARG A CA 1
ATOM 1818 C C . ARG A 1 223 ? 11.510 8.139 -0.436 1.00 97.94 223 ARG A C 1
ATOM 1820 O O . ARG A 1 223 ? 12.434 7.354 -0.230 1.00 97.94 223 ARG A O 1
ATOM 1827 N N . ILE A 1 224 ? 10.828 8.162 -1.586 1.00 98.44 224 ILE A N 1
ATOM 1828 C CA . ILE A 1 224 ? 11.123 7.289 -2.736 1.00 98.44 224 ILE A CA 1
ATOM 1829 C C . ILE A 1 224 ? 12.528 7.565 -3.282 1.00 98.44 224 ILE A C 1
ATOM 1831 O O . ILE A 1 224 ? 13.278 6.625 -3.555 1.00 98.44 224 ILE A O 1
ATOM 1835 N N . GLN A 1 225 ? 12.892 8.844 -3.434 1.00 97.62 225 GLN A N 1
ATOM 1836 C CA . GLN A 1 225 ? 14.214 9.243 -3.917 1.00 97.62 225 GLN A CA 1
ATOM 1837 C C . GLN A 1 225 ? 15.321 8.854 -2.929 1.00 97.62 225 GLN A C 1
ATOM 1839 O O . GLN A 1 225 ? 16.300 8.233 -3.335 1.00 97.62 225 GLN A O 1
ATOM 1844 N N . GLU A 1 226 ? 15.159 9.189 -1.647 1.00 97.44 226 GLU A N 1
ATOM 1845 C CA . GLU A 1 226 ? 16.139 8.929 -0.584 1.00 97.44 226 GLU A CA 1
ATOM 1846 C C . GLU A 1 226 ? 16.459 7.440 -0.433 1.00 97.44 226 GLU A C 1
ATOM 1848 O O . GLU A 1 226 ? 17.610 7.069 -0.211 1.00 97.44 226 GLU A O 1
ATOM 1853 N N . ARG A 1 227 ? 15.446 6.578 -0.572 1.00 97.81 227 ARG A N 1
ATOM 1854 C CA . ARG A 1 227 ? 15.598 5.124 -0.430 1.00 97.81 227 ARG A CA 1
ATOM 1855 C C . ARG A 1 227 ? 15.994 4.416 -1.723 1.00 97.81 227 ARG A C 1
ATOM 1857 O O . ARG A 1 227 ? 16.260 3.220 -1.700 1.00 97.81 227 ARG A O 1
ATOM 1864 N N . GLY A 1 228 ? 16.042 5.131 -2.848 1.00 97.62 228 GLY A N 1
ATOM 1865 C CA . GLY A 1 228 ? 16.518 4.591 -4.120 1.00 97.62 228 GLY A CA 1
ATOM 1866 C C . GLY A 1 228 ? 15.659 3.459 -4.692 1.00 97.62 228 GLY A C 1
ATOM 1867 O O . GLY A 1 228 ? 16.190 2.612 -5.409 1.00 97.62 228 GLY A O 1
ATOM 1868 N N . TYR A 1 229 ? 14.348 3.431 -4.417 1.00 98.31 229 TYR A N 1
ATOM 1869 C CA . TYR A 1 229 ? 13.483 2.310 -4.814 1.00 98.31 229 TYR A CA 1
ATOM 1870 C C . TYR A 1 229 ? 13.452 2.062 -6.325 1.00 98.31 229 TYR A C 1
ATOM 1872 O O . TYR A 1 229 ? 13.501 0.912 -6.767 1.00 98.31 229 TYR A O 1
ATOM 1880 N N . LEU A 1 230 ? 13.430 3.131 -7.131 1.00 97.56 230 LEU A N 1
ATOM 1881 C CA . LEU A 1 230 ? 13.476 3.000 -8.590 1.00 97.56 230 LEU A CA 1
ATOM 1882 C C . LEU A 1 230 ? 14.813 2.397 -9.048 1.00 97.56 230 LEU A C 1
ATOM 1884 O O . LEU A 1 230 ? 14.828 1.485 -9.866 1.00 97.56 230 LEU A O 1
ATOM 1888 N N . ILE A 1 231 ? 15.933 2.823 -8.462 1.00 97.00 231 ILE A N 1
ATOM 1889 C CA . ILE A 1 231 ? 17.264 2.307 -8.812 1.00 97.00 231 ILE A CA 1
ATOM 1890 C C . ILE A 1 231 ? 17.382 0.825 -8.436 1.00 97.00 231 ILE A C 1
ATOM 1892 O O . ILE A 1 231 ? 17.823 0.012 -9.248 1.00 97.00 231 ILE A O 1
ATOM 1896 N N . ALA A 1 232 ? 16.945 0.450 -7.231 1.00 97.69 232 ALA A N 1
ATOM 1897 C CA . ALA A 1 232 ? 16.949 -0.942 -6.789 1.00 97.69 232 ALA A CA 1
ATOM 1898 C C . ALA A 1 232 ? 16.080 -1.828 -7.699 1.00 97.69 232 ALA A C 1
ATOM 1900 O O . ALA A 1 232 ? 16.509 -2.906 -8.111 1.00 97.69 232 ALA A O 1
ATOM 1901 N N . THR A 1 233 ? 14.899 -1.341 -8.094 1.00 97.38 233 THR A N 1
ATOM 1902 C CA . THR A 1 233 ? 14.013 -2.065 -9.018 1.00 97.38 233 THR A CA 1
ATOM 1903 C C . THR A 1 233 ? 14.628 -2.185 -10.414 1.00 97.38 233 THR A C 1
ATOM 1905 O O . THR A 1 233 ? 14.595 -3.268 -10.999 1.00 97.38 233 THR A O 1
ATOM 1908 N N . ARG A 1 234 ? 15.262 -1.122 -10.936 1.00 97.25 234 ARG A N 1
ATOM 1909 C CA . ARG A 1 234 ? 15.983 -1.166 -12.218 1.00 97.25 234 ARG A CA 1
ATOM 1910 C C . ARG A 1 234 ? 17.083 -2.218 -12.200 1.00 97.25 234 ARG A C 1
ATOM 1912 O O . ARG A 1 234 ? 17.204 -2.964 -13.167 1.00 97.25 234 ARG A O 1
ATOM 1919 N N . ASN A 1 235 ? 17.863 -2.294 -11.126 1.00 96.38 235 ASN A N 1
ATOM 1920 C CA . ASN A 1 235 ? 18.959 -3.257 -10.997 1.00 96.38 235 ASN A CA 1
ATOM 1921 C C . ASN A 1 235 ? 18.470 -4.714 -10.943 1.00 96.38 235 ASN A C 1
ATOM 1923 O O . ASN A 1 235 ? 19.192 -5.616 -11.358 1.00 96.38 235 ASN A O 1
ATOM 1927 N N . ALA A 1 236 ? 17.238 -4.939 -10.482 1.00 94.81 236 ALA A N 1
ATOM 1928 C CA . ALA A 1 236 ? 16.598 -6.253 -10.422 1.00 94.81 236 ALA A CA 1
ATOM 1929 C C . ALA A 1 236 ? 15.934 -6.694 -11.744 1.00 94.81 236 ALA A C 1
ATOM 1931 O O . ALA A 1 236 ? 15.327 -7.771 -11.798 1.00 94.81 236 ALA A O 1
ATOM 1932 N N . LEU A 1 237 ? 15.985 -5.858 -12.785 1.00 95.75 237 LEU A N 1
ATOM 1933 C CA . LEU A 1 237 ? 15.394 -6.097 -14.102 1.00 95.75 237 LEU A CA 1
ATOM 1934 C C . LEU A 1 237 ? 16.478 -6.368 -15.162 1.00 95.75 237 LEU A C 1
ATOM 1936 O O . LEU A 1 237 ? 17.587 -5.831 -15.069 1.00 95.75 237 LEU A O 1
ATOM 1940 N N . PRO A 1 238 ? 16.172 -7.167 -16.205 1.00 94.31 238 PRO A N 1
ATOM 1941 C CA . PRO A 1 238 ? 17.127 -7.466 -17.268 1.00 94.31 238 PRO A CA 1
ATOM 1942 C C . PRO A 1 238 ? 17.546 -6.204 -18.036 1.00 94.31 238 PRO A C 1
ATOM 1944 O O . PRO A 1 238 ? 16.829 -5.204 -18.082 1.00 94.31 238 PRO A O 1
ATOM 1947 N N . GLN A 1 239 ? 18.712 -6.255 -18.683 1.00 94.00 239 GLN A N 1
ATOM 1948 C CA . GLN A 1 239 ? 19.135 -5.188 -19.590 1.00 94.00 239 GLN A CA 1
ATOM 1949 C C . GLN A 1 239 ? 18.204 -5.138 -20.808 1.00 94.00 239 GLN A C 1
ATOM 1951 O O . GLN A 1 239 ? 18.050 -6.127 -21.522 1.00 94.00 239 GLN A O 1
ATOM 1956 N N . SER A 1 240 ? 17.570 -3.987 -21.031 1.00 94.88 240 SER A N 1
ATOM 1957 C CA . SER A 1 240 ? 16.650 -3.759 -22.144 1.00 94.88 240 SER A CA 1
ATOM 1958 C C . SER A 1 240 ? 16.488 -2.264 -22.387 1.00 94.88 240 SER A C 1
ATOM 1960 O O . SER A 1 240 ? 16.227 -1.516 -21.446 1.00 94.88 240 SER A O 1
ATOM 1962 N N . ALA A 1 241 ? 16.550 -1.849 -23.654 1.00 95.25 241 ALA A N 1
ATOM 1963 C CA . ALA A 1 241 ? 16.334 -0.456 -24.042 1.00 95.25 241 ALA A CA 1
ATOM 1964 C C . ALA A 1 241 ? 14.939 0.055 -23.639 1.00 95.25 241 ALA A C 1
ATOM 1966 O O . ALA A 1 241 ? 14.809 1.197 -23.213 1.00 95.25 241 ALA A O 1
ATOM 1967 N N . GLN A 1 242 ? 13.911 -0.800 -23.713 1.00 95.44 242 GLN A N 1
ATOM 1968 C CA . GLN A 1 242 ? 12.552 -0.446 -23.287 1.00 95.44 242 GLN A CA 1
ATOM 1969 C C . GLN A 1 242 ? 12.481 -0.205 -21.775 1.00 95.44 242 GLN A C 1
ATOM 1971 O O . GLN A 1 242 ? 11.829 0.732 -21.324 1.00 95.44 242 GLN A O 1
ATOM 1976 N N . ILE A 1 243 ? 13.171 -1.037 -20.987 1.00 96.56 243 ILE A N 1
ATOM 1977 C CA . ILE A 1 243 ? 13.229 -0.882 -19.529 1.00 96.56 243 ILE A CA 1
ATOM 1978 C C . ILE A 1 243 ? 14.004 0.391 -19.179 1.00 96.56 243 ILE A C 1
ATOM 1980 O O . ILE A 1 243 ? 13.535 1.183 -18.370 1.00 96.56 243 ILE A O 1
ATOM 1984 N N . ASP A 1 244 ? 15.144 0.638 -19.824 1.00 96.69 244 ASP A N 1
ATOM 1985 C CA . ASP A 1 244 ? 15.922 1.866 -19.620 1.00 96.69 244 ASP A CA 1
ATOM 1986 C C . ASP A 1 244 ? 15.115 3.131 -19.923 1.00 96.69 244 ASP A C 1
ATOM 1988 O O . ASP A 1 244 ? 15.197 4.118 -19.190 1.00 96.69 244 ASP A O 1
ATOM 1992 N N . GLU A 1 245 ? 14.297 3.098 -20.973 1.00 97.44 245 GLU A N 1
ATOM 1993 C CA . GLU A 1 245 ? 13.413 4.204 -21.319 1.00 97.44 245 GLU A CA 1
ATOM 1994 C C . GLU A 1 245 ? 12.335 4.444 -20.254 1.00 97.44 245 GLU A C 1
ATOM 1996 O O . GLU A 1 245 ? 12.152 5.588 -19.834 1.00 97.44 245 GLU A O 1
ATOM 2001 N N . ILE A 1 246 ? 11.681 3.382 -19.761 1.00 97.44 246 ILE A N 1
ATOM 2002 C CA . ILE A 1 246 ? 10.713 3.480 -18.658 1.00 97.44 246 ILE A CA 1
ATOM 2003 C C . ILE A 1 246 ? 11.359 4.172 -17.457 1.00 97.44 246 ILE A C 1
ATOM 2005 O O . ILE A 1 246 ? 10.830 5.172 -16.971 1.00 97.44 246 ILE A O 1
ATOM 2009 N N . PHE A 1 247 ? 12.525 3.689 -17.013 1.00 97.94 247 PHE A N 1
ATOM 2010 C CA . PHE A 1 247 ? 13.187 4.239 -15.830 1.00 97.94 247 PHE A CA 1
ATOM 2011 C C . PHE A 1 247 ? 13.620 5.689 -16.022 1.00 97.94 247 PHE A C 1
ATOM 2013 O O . PHE A 1 247 ? 13.477 6.498 -15.104 1.00 97.94 247 PHE A O 1
ATOM 2020 N N . LYS A 1 248 ? 14.058 6.059 -17.229 1.00 97.50 248 LYS A N 1
ATOM 2021 C CA . LYS A 1 248 ? 14.347 7.454 -17.567 1.00 97.50 248 LYS A CA 1
ATOM 2022 C C . LYS A 1 248 ? 13.114 8.344 -17.373 1.00 97.50 248 LYS A C 1
ATOM 2024 O O . LYS A 1 248 ? 13.223 9.385 -16.727 1.00 97.50 248 LYS A O 1
ATOM 2029 N N . VAL A 1 249 ? 11.951 7.947 -17.897 1.00 97.50 249 VAL A N 1
ATOM 2030 C CA . VAL A 1 249 ? 10.711 8.740 -17.790 1.00 97.50 249 VAL A CA 1
ATOM 2031 C C . VAL A 1 249 ? 10.215 8.801 -16.342 1.00 97.50 249 VAL A C 1
ATOM 2033 O O . VAL A 1 249 ? 9.873 9.882 -15.858 1.00 97.50 249 VAL A O 1
ATOM 2036 N N . THR A 1 250 ? 10.219 7.681 -15.616 1.00 97.00 250 THR A N 1
ATOM 2037 C CA . THR A 1 250 ? 9.739 7.626 -14.225 1.00 97.00 250 THR A CA 1
ATOM 2038 C C . THR A 1 250 ? 10.649 8.398 -13.271 1.00 97.00 250 THR A C 1
ATOM 2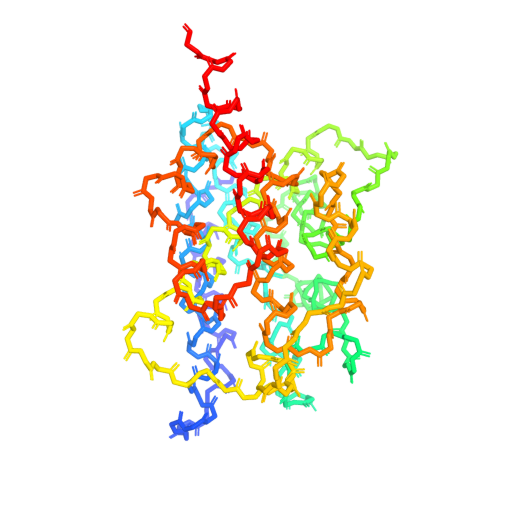040 O O . THR A 1 250 ? 10.165 9.092 -12.379 1.00 97.00 250 THR A O 1
ATOM 2043 N N . GLU A 1 251 ? 11.970 8.355 -13.474 1.00 96.56 251 GLU A N 1
ATOM 2044 C CA . GLU A 1 251 ? 12.906 9.163 -12.689 1.00 96.56 251 GLU A CA 1
ATOM 2045 C C . GLU A 1 251 ? 12.773 10.656 -12.984 1.00 96.56 251 GLU A C 1
ATOM 2047 O O . GLU A 1 251 ? 12.862 11.472 -12.066 1.00 96.56 251 GLU A O 1
ATOM 2052 N N . SER A 1 252 ? 12.575 11.034 -14.251 1.00 96.31 252 SER A N 1
ATOM 2053 C CA . SER A 1 252 ? 12.305 12.426 -14.615 1.00 96.31 252 SER A CA 1
ATOM 2054 C C . SER A 1 252 ? 11.027 12.931 -13.950 1.00 96.31 252 SER A C 1
ATOM 2056 O O . SER A 1 252 ? 11.033 14.031 -13.399 1.00 96.31 252 SER A O 1
ATOM 2058 N N . TYR A 1 253 ? 9.968 12.116 -13.929 1.00 96.81 253 TYR A N 1
ATOM 2059 C CA . TYR A 1 253 ? 8.729 12.438 -13.224 1.00 96.81 253 TYR A CA 1
ATOM 2060 C C . TYR A 1 253 ? 8.965 12.635 -11.720 1.00 96.81 253 TYR A C 1
ATOM 2062 O O . TYR A 1 253 ? 8.586 13.673 -11.177 1.00 96.81 253 TYR A O 1
ATOM 2070 N N . LEU A 1 254 ? 9.650 11.690 -11.062 1.00 96.44 254 LEU A N 1
ATOM 2071 C CA . LEU A 1 254 ? 10.000 11.774 -9.639 1.00 96.44 254 LEU A CA 1
ATOM 2072 C C . LEU A 1 254 ? 10.776 13.062 -9.319 1.00 96.44 254 LEU A C 1
ATOM 2074 O O . LEU A 1 254 ? 10.415 13.799 -8.404 1.00 96.44 254 LEU A O 1
ATOM 2078 N N . LYS A 1 255 ? 11.825 13.363 -10.096 1.00 95.06 255 LYS A N 1
ATOM 2079 C CA . LYS A 1 255 ? 12.678 14.547 -9.891 1.00 95.06 255 LYS A CA 1
ATOM 2080 C C . LYS A 1 255 ? 11.896 15.851 -10.069 1.00 95.06 255 LYS A C 1
ATOM 2082 O O . LYS A 1 255 ? 12.057 16.756 -9.252 1.00 95.06 255 LYS A O 1
ATOM 2087 N N . ALA A 1 256 ? 11.026 15.934 -11.078 1.00 94.62 256 ALA A N 1
ATOM 2088 C CA . ALA A 1 256 ? 10.208 17.121 -11.325 1.00 94.62 256 ALA A CA 1
ATOM 2089 C C . ALA A 1 256 ? 9.272 17.441 -10.144 1.00 94.62 256 ALA A C 1
ATOM 2091 O O . ALA A 1 256 ? 9.144 18.601 -9.758 1.00 94.62 256 ALA A O 1
ATOM 2092 N N . HIS A 1 257 ? 8.672 16.424 -9.517 1.00 92.69 257 HIS A N 1
ATOM 2093 C CA . HIS A 1 257 ? 7.766 16.619 -8.378 1.00 92.69 257 HIS A CA 1
ATOM 2094 C C . HIS A 1 257 ? 8.486 17.068 -7.102 1.00 92.69 257 HIS A C 1
ATOM 2096 O O . HIS A 1 257 ? 7.901 17.780 -6.294 1.00 92.69 257 HIS A O 1
ATOM 2102 N N . ILE A 1 258 ? 9.761 16.711 -6.934 1.00 89.94 258 ILE A N 1
ATOM 2103 C CA . ILE A 1 258 ? 10.572 17.168 -5.795 1.00 89.94 258 ILE A CA 1
ATOM 2104 C C . ILE A 1 258 ? 11.051 18.614 -6.002 1.00 89.94 258 ILE A C 1
ATOM 2106 O O . ILE A 1 258 ? 11.089 19.387 -5.046 1.00 89.94 258 ILE A O 1
ATOM 2110 N N . GLN A 1 259 ? 11.412 18.982 -7.237 1.00 80.12 259 GLN A N 1
ATOM 2111 C CA . GLN A 1 259 ? 11.980 20.297 -7.568 1.00 80.12 259 GLN A CA 1
ATOM 2112 C C . GLN A 1 259 ? 10.944 21.425 -7.618 1.00 80.12 259 GLN A C 1
ATOM 2114 O O . GLN A 1 259 ? 11.279 22.558 -7.297 1.00 80.12 259 GLN A O 1
ATOM 2119 N N . ASN A 1 260 ? 9.684 21.134 -7.949 1.00 63.44 260 ASN A N 1
ATOM 2120 C CA . ASN A 1 260 ? 8.619 22.143 -8.049 1.00 63.44 260 ASN A CA 1
ATOM 2121 C C . ASN A 1 260 ? 8.133 22.705 -6.690 1.00 63.44 260 ASN A C 1
ATOM 2123 O O . ASN A 1 260 ? 7.116 23.394 -6.647 1.00 63.44 260 ASN A O 1
ATOM 2127 N N . VAL A 1 261 ? 8.820 22.391 -5.583 1.00 55.47 261 VAL A N 1
ATOM 2128 C CA . VAL A 1 261 ? 8.439 22.747 -4.197 1.00 55.47 261 VAL A CA 1
ATOM 2129 C C . VAL A 1 261 ? 9.623 23.349 -3.409 1.00 55.47 261 VAL A C 1
ATOM 2131 O O . VAL A 1 261 ? 9.579 23.439 -2.183 1.00 55.47 261 VAL A O 1
ATOM 2134 N N . GLN A 1 262 ? 10.696 23.753 -4.099 1.00 41.12 262 GLN A N 1
ATOM 2135 C CA . GLN A 1 262 ? 11.753 24.620 -3.552 1.00 41.12 262 GLN A CA 1
ATOM 2136 C C . GLN A 1 262 ? 11.527 26.066 -3.989 1.00 41.12 262 GLN A C 1
ATOM 2138 O O . GLN A 1 262 ? 11.754 26.956 -3.141 1.00 41.12 262 GLN A O 1
#

Radius of gyration: 18.32 Å; chains: 1; bounding box: 39×48×50 Å

pLDDT: mean 95.16, std 5.92, range [41.12, 98.94]